Protein 1Z24 (pdb70)

Structure (mmCIF, N/CA/C/O backbone):
data_1Z24
#
_entry.id   1Z24
#
_cell.length_a   115.400
_cell.length_b   115.400
_cell.length_c   71.500
_cell.angle_alpha   90.00
_cell.angle_beta   90.00
_cell.angle_gamma   90.00
#
_symmetry.space_group_name_H-M   'P 43 21 2'
#
loop_
_entity.id
_entity.type
_entity.pdbx_description
1 polymer 'Insecticyanin A form'
2 non-polymer 'BILIVERDIN IX GAMMA CHROMOPHORE'
#
loop_
_atom_site.group_PDB
_atom_site.id
_atom_site.type_symbol
_atom_site.label_atom_id
_atom_site.label_alt_id
_atom_site.label_comp_id
_atom_site.label_asym_id
_atom_site.label_entity_id
_atom_site.label_seq_id
_atom_site.pdbx_PDB_ins_code
_atom_site.Cartn_x
_atom_site.Cartn_y
_atom_site.Cartn_z
_atom_site.occupancy
_atom_site.B_iso_or_equiv
_atom_site.auth_seq_id
_atom_site.auth_comp_id
_atom_site.auth_asym_id
_atom_site.auth_atom_id
_atom_site.pdbx_PDB_model_num
ATOM 1 N N . GLY A 1 1 ? 11.486 28.111 63.087 1.00 100.00 1 GLY A N 1
ATOM 2 C CA . GLY A 1 1 ? 11.866 28.788 64.322 1.00 44.30 1 GLY A CA 1
ATOM 3 C C . GLY A 1 1 ? 13.237 29.427 64.157 1.00 29.43 1 GLY A C 1
ATOM 4 O O . GLY A 1 1 ? 14.027 29.027 63.275 1.00 50.76 1 GLY A O 1
ATOM 5 N N . ASP A 1 2 ? 13.515 30.423 64.988 1.00 33.90 2 ASP A N 1
ATOM 6 C CA . ASP A 1 2 ? 14.800 31.074 64.893 1.00 32.50 2 ASP A CA 1
ATOM 7 C C . ASP A 1 2 ? 15.821 30.123 65.391 1.00 28.84 2 ASP A C 1
ATOM 8 O O . ASP A 1 2 ? 15.477 29.222 66.117 1.00 26.76 2 ASP A O 1
ATOM 13 N N . ILE A 1 3 ? 17.062 30.346 65.009 1.00 28.34 3 ILE A N 1
ATOM 14 C CA . ILE A 1 3 ? 18.156 29.493 65.448 1.00 30.09 3 ILE A CA 1
ATOM 15 C C . ILE A 1 3 ? 18.694 29.872 66.847 1.00 20.84 3 ILE A C 1
ATOM 16 O O . ILE A 1 3 ? 19.114 30.996 67.107 1.00 31.69 3 ILE A O 1
ATOM 21 N N . PHE A 1 4 ? 18.687 28.920 67.770 1.00 27.43 4 PHE A N 1
ATOM 22 C CA . PHE A 1 4 ? 19.188 29.157 69.116 1.00 23.07 4 PHE A CA 1
ATOM 23 C C . PHE A 1 4 ? 20.346 28.250 69.400 1.00 31.78 4 PHE A C 1
ATOM 24 O O . PHE A 1 4 ? 20.463 27.151 68.888 1.00 31.12 4 PHE A O 1
ATOM 32 N N . TYR A 1 5 ? 21.208 28.708 70.219 1.00 25.13 5 TYR A N 1
ATOM 33 C CA . TYR A 1 5 ? 22.347 27.922 70.610 1.00 25.30 5 TYR A CA 1
ATOM 34 C C . TYR A 1 5 ? 22.449 28.135 72.104 1.00 26.72 5 TYR A C 1
ATOM 35 O O . TYR A 1 5 ? 21.989 29.155 72.617 1.00 24.83 5 TYR A O 1
ATOM 44 N N . PRO A 1 6 ? 23.020 27.209 72.822 1.00 25.42 6 PRO A N 1
ATOM 45 C CA . PRO A 1 6 ? 23.102 27.364 74.253 1.00 22.58 6 PRO A CA 1
ATOM 46 C C . PRO A 1 6 ? 24.056 28.387 74.775 1.00 24.59 6 PRO A C 1
ATOM 47 O O . PRO A 1 6 ? 25.052 28.683 74.155 1.00 27.73 6 PRO A O 1
ATOM 51 N N . GLY A 1 7 ? 23.748 28.928 75.941 1.00 24.14 7 GLY A N 1
ATOM 52 C CA . GLY A 1 7 ? 24.646 29.892 76.548 1.00 28.56 7 GLY A CA 1
ATOM 53 C C . GLY A 1 7 ? 24.449 31.318 76.147 1.00 20.47 7 GLY A C 1
ATOM 54 O O . GLY A 1 7 ? 23.507 31.648 75.436 1.00 26.85 7 GLY A O 1
ATOM 55 N N . TYR A 1 8 ? 25.376 32.146 76.641 1.00 20.56 8 TYR A N 1
ATOM 56 C CA . TYR A 1 8 ? 25.353 33.582 76.374 1.00 30.54 8 TYR A CA 1
ATOM 57 C C . TYR A 1 8 ? 25.860 33.842 74.983 1.00 30.57 8 TYR A C 1
ATOM 58 O O . TYR A 1 8 ? 26.519 32.988 74.421 1.00 23.31 8 TYR A O 1
ATOM 67 N N . CYS A 1 9 ? 25.580 35.021 74.444 1.00 17.65 9 CYS A N 1
ATOM 68 C CA . CYS A 1 9 ? 26.062 35.343 73.109 1.00 19.99 9 CYS A CA 1
ATOM 69 C C . CYS A 1 9 ? 27.547 35.347 73.161 1.00 26.37 9 CYS A C 1
ATOM 70 O O . CYS A 1 9 ? 28.044 35.724 74.192 1.00 29.52 9 CYS A O 1
ATOM 73 N N . PRO A 1 10 ? 28.256 34.956 72.099 1.00 29.05 10 PRO A N 1
ATOM 74 C CA . PRO A 1 10 ? 29.711 34.952 72.118 1.00 28.92 10 PRO A CA 1
ATOM 75 C C . PRO A 1 10 ? 30.301 36.325 71.939 1.00 22.10 10 PRO A C 1
ATOM 76 O O . PRO A 1 10 ? 29.639 37.310 71.541 1.00 27.60 10 PRO A O 1
ATOM 80 N N . ASP A 1 11 ? 31.590 36.386 72.221 1.00 25.49 11 ASP A N 1
ATOM 81 C CA . ASP A 1 11 ? 32.231 37.669 72.056 1.00 20.08 11 ASP A CA 1
ATOM 82 C C . ASP A 1 11 ? 32.303 37.915 70.553 1.00 25.91 11 ASP A C 1
ATOM 83 O O . ASP A 1 11 ? 32.534 37.009 69.758 1.00 29.69 11 ASP A O 1
ATOM 88 N N . VAL A 1 12 ? 32.093 39.135 70.152 1.00 27.99 12 VAL A N 1
ATOM 89 C CA . VAL A 1 12 ? 32.152 39.509 68.748 1.00 30.71 12 VAL A CA 1
ATOM 90 C C . VAL A 1 12 ? 32.450 41.005 68.642 1.00 23.38 12 VAL A C 1
ATOM 91 O O . VAL A 1 12 ? 32.037 41.805 69.463 1.00 26.62 12 VAL A O 1
ATOM 95 N N . LYS A 1 13 ? 33.198 41.402 67.655 1.00 28.43 13 LYS A N 1
ATOM 96 C CA . LYS A 1 13 ? 33.543 42.806 67.461 1.00 24.62 13 LYS A CA 1
ATOM 97 C C . LYS A 1 13 ? 33.185 43.170 66.044 1.00 30.61 13 LYS A C 1
ATOM 98 O O . LYS A 1 13 ? 33.645 42.521 65.133 1.00 29.26 13 LYS A O 1
ATOM 104 N N . PRO A 1 14 ? 32.347 44.171 65.858 1.00 29.79 14 PRO A N 1
ATOM 105 C CA . PRO A 1 14 ? 31.908 44.598 64.560 1.00 21.56 14 PRO A CA 1
ATOM 106 C C . PRO A 1 14 ? 32.988 45.337 63.801 1.00 34.13 14 PRO A C 1
ATOM 107 O O . PRO A 1 14 ? 34.070 45.545 64.308 1.00 24.96 14 PRO A O 1
ATOM 111 N N . VAL A 1 15 ? 32.677 45.711 62.575 1.00 20.82 15 VAL A N 1
ATOM 112 C CA . VAL A 1 15 ? 33.613 46.403 61.734 1.00 26.09 15 VAL A CA 1
ATOM 113 C C . VAL A 1 15 ? 34.162 47.711 62.318 1.00 25.16 15 VAL A C 1
ATOM 114 O O . VAL A 1 15 ? 33.458 48.480 62.974 1.00 28.32 15 VAL A O 1
ATOM 118 N N . ASN A 1 16 ? 35.437 47.957 62.055 1.00 21.51 16 ASN A N 1
ATOM 119 C CA . ASN A 1 16 ? 36.094 49.168 62.513 1.00 22.89 16 ASN A CA 1
ATOM 120 C C . ASN A 1 16 ? 36.007 50.345 61.511 1.00 32.22 16 ASN A C 1
ATOM 121 O O . ASN A 1 16 ? 35.882 50.187 60.276 1.00 29.08 16 ASN A O 1
ATOM 126 N N . ASP A 1 17 ? 36.114 51.554 62.036 1.00 27.93 17 ASP A N 1
ATOM 127 C CA . ASP A 1 17 ? 36.090 52.704 61.152 1.00 15.53 17 ASP A CA 1
ATOM 128 C C . ASP A 1 17 ? 34.851 52.798 60.338 1.00 34.62 17 ASP A C 1
ATOM 129 O O . ASP A 1 17 ? 34.896 53.138 59.174 1.00 25.03 17 ASP A O 1
ATOM 134 N N . PHE A 1 18 ? 33.744 52.499 60.974 1.00 29.69 18 PHE A N 1
ATOM 135 C CA . PHE A 1 18 ? 32.508 52.554 60.271 1.00 25.20 18 PHE A CA 1
ATOM 136 C C . PHE A 1 18 ? 32.186 53.937 59.722 1.00 33.38 18 PHE A C 1
ATOM 137 O O . PHE A 1 18 ? 32.300 54.924 60.440 1.00 33.11 18 PHE A O 1
ATOM 145 N N . ASP A 1 19 ? 31.751 53.970 58.447 1.00 31.96 19 ASP A N 1
ATOM 146 C CA . ASP A 1 19 ? 31.364 55.177 57.732 1.00 27.35 19 ASP A CA 1
ATOM 147 C C . ASP A 1 19 ? 29.870 55.173 57.348 1.00 37.13 19 ASP A C 1
ATOM 148 O O . ASP A 1 19 ? 29.422 54.602 56.331 1.00 30.58 19 ASP A O 1
ATOM 153 N N . LEU A 1 20 ? 29.093 55.842 58.159 1.00 27.39 20 LEU A N 1
ATOM 154 C CA . LEU A 1 20 ? 27.671 55.889 57.873 1.00 30.01 20 LEU A CA 1
ATOM 155 C C . LEU A 1 20 ? 27.270 56.518 56.555 1.00 38.63 20 LEU A C 1
ATOM 156 O O . LEU A 1 20 ? 26.317 56.084 55.904 1.00 30.88 20 LEU A O 1
ATOM 161 N N . SER A 1 21 ? 27.966 57.553 56.141 1.00 28.50 21 SER A N 1
ATOM 162 C CA . SER A 1 21 ? 27.529 58.125 54.910 1.00 28.05 21 SER A CA 1
ATOM 163 C C . SER A 1 21 ? 27.833 57.227 53.765 1.00 30.86 21 SER A C 1
ATOM 164 O O . SER A 1 21 ? 27.131 57.221 52.761 1.00 36.23 21 SER A O 1
ATOM 167 N N . ALA A 1 22 ? 28.903 56.471 53.909 1.00 29.84 22 ALA A N 1
ATOM 168 C CA . ALA A 1 22 ? 29.255 55.585 52.835 1.00 30.67 22 ALA A CA 1
ATOM 169 C C . ALA A 1 22 ? 28.293 54.406 52.867 1.00 31.00 22 ALA A C 1
ATOM 170 O O . ALA A 1 22 ? 27.964 53.775 51.868 1.00 28.59 22 ALA A O 1
ATOM 172 N N . PHE A 1 23 ? 27.806 54.102 54.048 1.00 29.99 23 PHE A N 1
ATOM 173 C CA . PHE A 1 23 ? 26.911 52.982 54.157 1.00 23.77 23 PHE A CA 1
ATOM 174 C C . PHE A 1 23 ? 25.511 53.218 53.668 1.00 31.26 23 PHE A C 1
ATOM 175 O O . PHE A 1 23 ? 24.801 52.292 53.316 1.00 27.25 23 PHE A O 1
ATOM 183 N N . ALA A 1 24 ? 25.128 54.461 53.686 1.00 33.68 24 ALA A N 1
ATOM 184 C CA . ALA A 1 24 ? 23.819 54.836 53.245 1.00 35.35 24 ALA A CA 1
ATOM 185 C C . ALA A 1 24 ? 23.484 54.284 51.850 1.00 26.58 24 ALA A C 1
ATOM 186 O O . ALA A 1 24 ? 24.328 54.084 50.972 1.00 32.57 24 ALA A O 1
ATOM 188 N N . GLY A 1 25 ? 22.213 53.994 51.636 1.00 33.58 25 GLY A N 1
ATOM 189 C CA . GLY A 1 25 ? 21.764 53.452 50.369 1.00 20.62 25 GLY A CA 1
ATOM 190 C C . GLY A 1 25 ? 20.683 52.392 50.519 1.00 26.67 25 GLY A C 1
ATOM 191 O O . GLY A 1 25 ? 20.125 52.179 51.570 1.00 32.40 25 GLY A O 1
ATOM 192 N N . ALA A 1 26 ? 20.374 51.715 49.439 1.00 24.65 26 ALA A N 1
ATOM 193 C CA . ALA A 1 26 ? 19.358 50.679 49.436 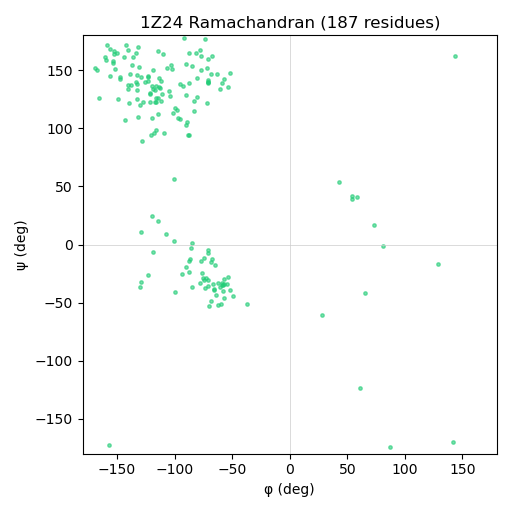1.00 23.76 26 ALA A CA 1
ATOM 194 C C . ALA A 1 26 ? 19.993 49.292 49.471 1.00 33.31 26 ALA A C 1
ATOM 195 O O . ALA A 1 26 ? 20.680 48.806 48.551 1.00 31.05 26 ALA A O 1
ATOM 197 N N . TRP A 1 27 ? 19.767 48.622 50.564 1.00 31.88 27 TRP A N 1
ATOM 198 C CA . TRP A 1 27 ? 20.368 47.304 50.678 1.00 22.30 27 TRP A CA 1
ATOM 199 C C . TRP A 1 27 ? 19.367 46.204 50.466 1.00 30.35 27 TRP A C 1
ATOM 200 O O . TRP A 1 27 ? 18.321 46.198 51.120 1.00 32.71 27 TRP A O 1
ATOM 211 N N . HIS A 1 28 ? 19.705 45.282 49.560 1.00 26.51 28 HIS A N 1
ATOM 212 C CA . HIS A 1 28 ? 18.870 44.146 49.262 1.00 27.48 28 HIS A CA 1
ATOM 213 C C . HIS A 1 28 ? 19.296 42.995 50.141 1.00 32.83 28 HIS A C 1
ATOM 214 O O . HIS A 1 28 ? 20.500 42.744 50.339 1.00 29.77 28 HIS A O 1
ATOM 221 N N . GLU A 1 29 ? 18.308 42.300 50.689 1.00 24.90 29 GLU A N 1
ATOM 222 C CA . GLU A 1 29 ? 18.619 41.171 51.555 1.00 26.66 29 GLU A CA 1
ATOM 223 C C . GLU A 1 29 ? 18.766 39.927 50.686 1.00 25.73 29 GLU A C 1
ATOM 224 O O . GLU A 1 29 ? 17.795 39.318 50.357 1.00 26.35 29 GLU A O 1
ATOM 230 N N . ILE A 1 30 ? 19.976 39.588 50.281 1.00 22.18 30 ILE A N 1
ATOM 231 C CA . ILE A 1 30 ? 20.218 38.458 49.423 1.00 21.32 30 ILE A CA 1
ATOM 232 C C . ILE A 1 30 ? 19.873 37.226 50.165 1.00 29.03 30 ILE A C 1
ATOM 233 O O . ILE A 1 30 ? 19.316 36.275 49.648 1.00 28.59 30 ILE A O 1
ATOM 238 N N . ALA A 1 31 ? 20.212 37.219 51.422 1.00 28.37 31 ALA A N 1
ATOM 239 C CA . ALA A 1 31 ? 19.888 36.027 52.194 1.00 29.39 31 ALA A CA 1
ATOM 240 C C . ALA A 1 31 ? 19.910 36.374 53.644 1.00 36.57 31 ALA A C 1
ATOM 241 O O . ALA A 1 31 ? 20.511 37.396 54.023 1.00 20.45 31 ALA A O 1
ATOM 243 N N . LYS A 1 32 ? 19.279 35.537 54.466 1.00 27.93 32 LYS A N 1
ATOM 244 C CA . LYS A 1 32 ? 19.296 35.809 55.911 1.00 33.28 32 LYS A CA 1
ATOM 245 C C . LYS A 1 32 ? 19.162 34.513 56.684 1.00 33.66 32 LYS A C 1
ATOM 246 O O . LYS A 1 32 ? 18.820 33.523 56.067 1.00 23.01 32 LYS A O 1
ATOM 252 N N . LEU A 1 33 ? 19.432 34.541 58.017 1.00 23.55 33 LEU A N 1
ATOM 253 C CA . LEU A 1 33 ? 19.207 33.385 58.835 1.00 24.39 33 LEU A CA 1
ATOM 254 C C . LEU A 1 33 ? 17.699 33.551 59.186 1.00 31.96 33 LEU A C 1
ATOM 255 O O . LEU A 1 33 ? 17.233 34.720 59.125 1.00 26.55 33 LEU A O 1
ATOM 260 N N . PRO A 1 34 ? 16.949 32.488 59.474 1.00 27.83 34 PRO A N 1
ATOM 261 C CA . PRO A 1 34 ? 15.553 32.663 59.790 1.00 25.67 34 PRO A CA 1
ATOM 262 C C . PRO A 1 34 ? 15.304 33.672 60.915 1.00 30.23 34 PRO A C 1
ATOM 263 O O . PRO A 1 34 ? 16.095 33.736 61.863 1.00 26.47 34 PRO A O 1
ATOM 267 N N . LEU A 1 35 ? 14.313 34.531 60.675 1.00 31.97 35 LEU A N 1
ATOM 268 C CA . LEU A 1 35 ? 13.898 35.616 61.585 1.00 29.55 35 LEU A CA 1
ATOM 269 C C . LEU A 1 35 ? 12.383 35.726 61.505 1.00 33.13 35 LEU A C 1
ATOM 270 O O . LEU A 1 35 ? 11.872 36.109 60.439 1.00 33.47 35 LEU A O 1
ATOM 275 N N . GLU A 1 36 ? 11.734 35.275 62.554 1.00 30.78 36 GLU A N 1
ATOM 276 C CA . GLU A 1 36 ? 10.294 35.282 62.582 1.00 25.59 36 GLU A CA 1
ATOM 277 C C . GLU A 1 36 ? 9.511 36.446 61.957 1.00 35.32 36 GLU A C 1
ATOM 278 O O . GLU A 1 36 ? 8.793 36.205 61.005 1.00 34.19 36 GLU A O 1
ATOM 284 N N . ASN A 1 37 ? 9.842 37.651 62.307 1.00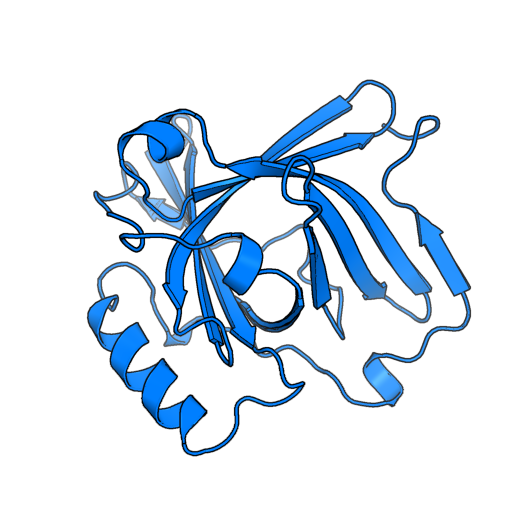 18.93 37 ASN A N 1
ATOM 285 C CA . ASN A 1 37 ? 9.141 38.768 61.763 1.00 23.39 37 ASN A CA 1
ATOM 286 C C . ASN A 1 37 ? 9.319 38.931 60.317 1.00 28.48 37 ASN A C 1
ATOM 287 O O . ASN A 1 37 ? 8.556 39.655 59.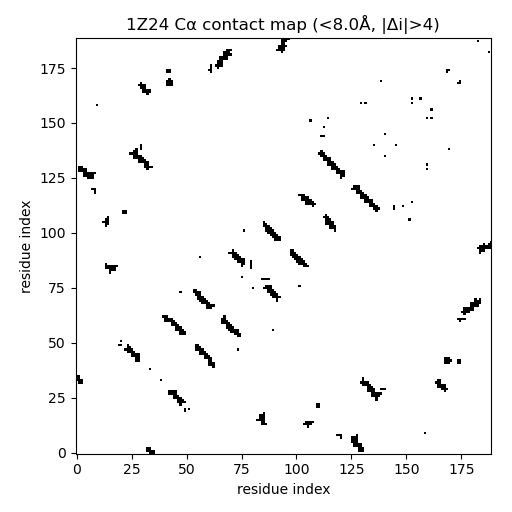740 1.00 28.52 37 ASN A O 1
ATOM 292 N N . GLU A 1 38 ? 10.308 38.331 59.714 1.00 31.67 38 GLU A N 1
ATOM 293 C CA . GLU A 1 38 ? 10.381 38.631 58.299 1.00 26.41 38 GLU A CA 1
ATOM 294 C C . GLU A 1 38 ? 10.472 37.433 57.363 1.00 27.29 38 GLU A C 1
ATOM 295 O O . GLU A 1 38 ? 10.740 37.517 56.145 1.00 27.37 38 GLU A O 1
ATOM 301 N N . ASN A 1 39 ? 10.251 36.311 57.949 1.00 30.60 39 ASN A N 1
ATOM 302 C CA . ASN A 1 39 ?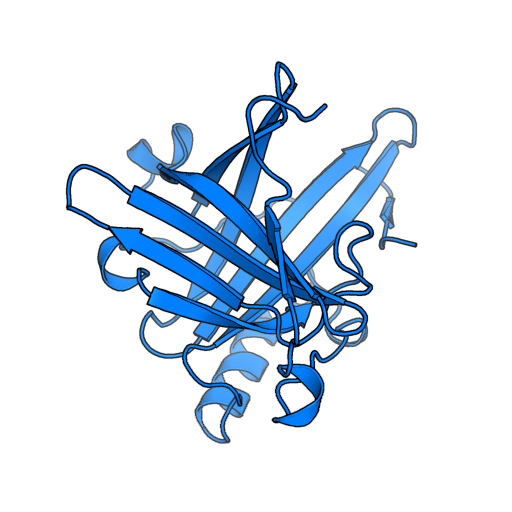 10.310 35.098 57.177 1.00 30.49 39 ASN A CA 1
ATOM 303 C C . ASN A 1 39 ? 9.411 35.051 55.935 1.00 44.62 39 ASN A C 1
ATOM 304 O O . ASN A 1 39 ? 9.845 34.524 54.951 1.00 29.78 39 ASN A O 1
ATOM 309 N N . GLN A 1 40 ? 8.244 35.670 55.977 1.00 30.45 40 GLN A N 1
ATOM 310 C CA . GLN A 1 40 ? 7.337 35.661 54.832 1.00 35.86 40 GLN A CA 1
ATOM 311 C C . GLN A 1 40 ? 7.498 36.734 53.765 1.00 28.20 40 GLN A C 1
ATOM 312 O O . GLN A 1 40 ? 6.920 36.588 52.705 1.00 46.60 40 GLN A O 1
ATOM 318 N N . GLY A 1 41 ? 8.245 37.806 54.034 1.00 27.25 41 GLY A N 1
ATOM 319 C CA . GLY A 1 41 ? 8.435 38.879 53.069 1.00 25.94 41 GLY A CA 1
ATOM 320 C C . GLY A 1 41 ? 9.430 38.540 51.958 1.00 33.90 41 GLY A C 1
ATOM 321 O O . GLY A 1 41 ? 10.374 37.775 52.108 1.00 35.12 41 GLY A O 1
ATOM 322 N N . LYS A 1 42 ? 9.240 39.112 50.808 1.00 28.29 42 LYS A N 1
ATOM 323 C CA . LYS A 1 42 ? 10.163 38.828 49.739 1.00 32.89 42 LYS A CA 1
ATOM 324 C C . LYS A 1 42 ? 10.531 40.146 49.184 1.00 25.22 42 LYS A C 1
ATOM 325 O O . LYS A 1 42 ? 9.874 41.096 49.601 1.00 22.23 42 LYS A O 1
ATOM 331 N N . CYS A 1 43 ? 11.544 40.163 48.311 1.00 30.54 43 CYS A N 1
ATOM 332 C CA . CYS A 1 43 ? 11.976 41.398 47.736 1.00 25.67 43 CYS A CA 1
ATOM 333 C C . CYS A 1 43 ? 12.267 42.353 48.867 1.00 26.80 43 CYS A C 1
ATOM 334 O O . CYS A 1 43 ? 11.932 43.517 48.793 1.00 26.26 43 CYS A O 1
ATOM 337 N N . THR A 1 44 ? 12.864 41.822 49.931 1.00 27.97 44 THR A N 1
ATOM 338 C CA . THR A 1 44 ? 13.207 42.606 51.111 1.00 25.82 44 THR A CA 1
ATOM 339 C C . THR A 1 44 ? 14.372 43.577 50.921 1.00 23.36 44 THR A C 1
ATOM 340 O O . THR A 1 44 ? 15.479 43.178 50.591 1.00 27.23 44 THR A O 1
ATOM 344 N N . ILE A 1 45 ? 14.112 44.864 51.156 1.00 19.80 45 ILE A N 1
ATOM 345 C CA . ILE A 1 45 ? 15.139 45.853 51.002 1.00 27.08 45 ILE A CA 1
ATOM 346 C C . ILE A 1 45 ? 15.095 46.868 52.134 1.00 31.62 45 ILE A C 1
ATOM 347 O O . ILE A 1 45 ? 14.050 47.350 52.562 1.00 31.33 45 ILE A O 1
ATOM 352 N N . ALA A 1 46 ? 16.248 47.207 52.632 1.00 24.68 46 ALA A N 1
ATOM 353 C CA . ALA A 1 46 ? 16.349 48.194 53.693 1.00 25.72 46 ALA A CA 1
ATOM 354 C C . ALA A 1 46 ? 17.031 49.402 53.092 1.00 24.08 46 ALA A C 1
ATOM 355 O O . ALA A 1 46 ? 18.138 49.270 52.548 1.00 31.20 46 ALA A O 1
ATOM 357 N N . GLU A 1 47 ? 16.404 50.581 53.161 1.00 25.96 47 GLU A N 1
ATOM 358 C CA . GLU A 1 47 ? 17.020 51.773 52.601 1.00 21.27 47 GLU A CA 1
ATOM 359 C C . GLU A 1 47 ? 17.308 52.780 53.676 1.00 31.68 47 GLU A C 1
ATOM 360 O O . GLU A 1 47 ? 16.395 53.198 54.386 1.00 33.38 47 GLU A O 1
ATOM 366 N N . TYR A 1 48 ? 18.596 53.156 53.775 1.00 23.62 48 TYR A N 1
ATOM 367 C CA . TYR A 1 48 ? 19.082 54.084 54.754 1.00 20.38 48 TYR A CA 1
ATOM 368 C C . TYR A 1 48 ? 19.479 55.328 54.026 1.00 32.42 48 TYR A C 1
ATOM 369 O O . TYR A 1 48 ? 20.187 55.227 53.046 1.00 38.02 48 TYR A O 1
ATOM 378 N N . LYS A 1 49 ? 18.987 56.460 54.514 1.00 28.99 49 LYS A N 1
ATOM 379 C CA . LYS A 1 49 ? 19.236 57.803 53.990 1.00 32.01 49 LYS A CA 1
ATOM 380 C C . LYS A 1 49 ? 19.990 58.613 55.048 1.00 31.19 49 LYS A C 1
ATOM 381 O O . LYS A 1 49 ? 19.671 58.552 56.233 1.00 49.64 49 LYS A O 1
ATOM 387 N N . TYR A 1 50 ? 21.016 59.368 54.662 1.00 49.38 50 TYR A N 1
ATOM 388 C CA . TYR A 1 50 ? 21.793 60.162 55.616 1.00 37.15 50 TYR A CA 1
ATOM 389 C C . TYR A 1 50 ? 21.862 61.648 55.211 1.00 44.84 50 TYR A C 1
ATOM 390 O O . TYR A 1 50 ? 22.004 61.988 54.038 1.00 76.57 50 TYR A O 1
ATOM 399 N N . ASP A 1 51 ? 21.763 62.522 56.198 1.00 87.93 51 ASP A N 1
ATOM 400 C CA . ASP A 1 51 ? 21.825 63.946 55.971 1.00 68.06 51 ASP A CA 1
ATOM 401 C C . ASP A 1 51 ? 23.211 64.465 56.298 1.00 61.15 51 ASP A C 1
ATOM 402 O O . ASP A 1 51 ? 23.724 65.311 55.595 1.00 79.69 51 ASP A O 1
ATOM 407 N N . GLY A 1 52 ? 23.780 63.954 57.391 1.00 69.40 52 GLY A N 1
ATOM 408 C CA . GLY A 1 52 ? 25.089 64.329 57.918 1.00 56.31 52 GLY A CA 1
ATOM 409 C C . GLY A 1 52 ? 24.828 64.642 59.379 1.00 69.39 52 GLY A C 1
ATOM 410 O O . GLY A 1 52 ? 25.704 64.699 60.244 1.00 100.00 52 GLY A O 1
ATOM 411 N N . LYS A 1 53 ? 23.546 64.825 59.616 1.00 45.58 53 LYS A N 1
ATOM 412 C CA . LYS A 1 53 ? 23.078 65.136 60.926 1.00 91.71 53 LYS A CA 1
ATOM 413 C C . LYS A 1 53 ? 21.976 64.183 61.211 1.00 100.00 53 LYS A C 1
ATOM 414 O O . LYS A 1 53 ? 21.741 63.764 62.347 1.00 100.00 53 LYS A O 1
ATOM 420 N N . LYS A 1 54 ? 21.281 63.839 60.156 1.00 40.95 54 LYS A N 1
ATOM 421 C CA . LYS A 1 54 ? 20.201 62.939 60.416 1.00 74.56 54 LYS A CA 1
ATOM 422 C C . LYS A 1 54 ? 20.093 61.781 59.479 1.00 51.66 54 LYS A C 1
ATOM 423 O O . LYS A 1 54 ? 20.275 61.922 58.266 1.00 44.91 54 LYS A O 1
ATOM 429 N N . ALA A 1 55 ? 19.778 60.641 60.077 1.00 42.86 55 ALA A N 1
ATOM 430 C CA . ALA A 1 55 ? 19.627 59.410 59.337 1.00 30.83 55 ALA A CA 1
ATOM 431 C C . ALA A 1 55 ? 18.257 58.787 59.545 1.00 45.76 55 ALA A C 1
ATOM 432 O O . ALA A 1 55 ? 17.719 58.821 60.631 1.00 35.73 55 ALA A O 1
ATOM 434 N N . SER A 1 56 ? 17.681 58.233 58.487 1.00 32.75 56 SER A N 1
ATOM 435 C CA . SER A 1 56 ? 16.368 57.615 58.584 1.00 29.15 56 SER A CA 1
ATOM 436 C C . SER A 1 56 ? 16.334 56.263 57.903 1.00 40.29 56 SER A C 1
ATOM 437 O O . SER A 1 56 ? 17.218 55.911 57.126 1.00 35.41 56 SER A O 1
ATOM 440 N N . VAL A 1 57 ? 15.320 55.479 58.186 1.00 29.41 57 VAL A N 1
ATOM 441 C CA . VAL A 1 57 ? 15.243 54.169 57.555 1.00 20.02 57 VAL A CA 1
ATOM 442 C C . VAL A 1 57 ? 13.889 53.910 56.913 1.00 26.65 57 VAL A C 1
ATOM 443 O O . VAL A 1 57 ? 12.848 54.312 57.412 1.00 30.26 57 VAL A O 1
ATOM 447 N N . TYR A 1 58 ? 13.915 53.226 55.802 1.00 22.84 58 TYR A N 1
ATOM 448 C CA . TYR A 1 58 ? 12.742 52.858 55.122 1.00 15.02 58 TYR A CA 1
ATOM 449 C C . TYR A 1 58 ? 12.914 51.360 54.819 1.00 28.38 58 TYR A C 1
ATOM 450 O O . TYR A 1 58 ? 13.743 50.953 54.007 1.00 28.85 58 TYR A O 1
ATOM 459 N N . ASN A 1 59 ? 12.135 50.516 55.487 1.00 21.92 59 ASN A N 1
ATOM 460 C CA . ASN A 1 59 ? 12.236 49.102 55.234 1.00 19.29 59 ASN A CA 1
ATOM 461 C C . ASN A 1 59 ? 10.968 48.593 54.562 1.00 23.58 59 ASN A C 1
ATOM 462 O O . ASN A 1 59 ? 9.834 48.977 54.909 1.00 28.56 59 ASN A O 1
ATOM 467 N N . SER A 1 60 ? 11.142 47.690 53.616 1.00 24.17 60 SER A N 1
ATOM 468 C CA . SER A 1 60 ? 10.010 47.141 52.961 1.00 27.50 60 SER A CA 1
ATOM 469 C C . SER A 1 60 ? 10.220 45.768 52.402 1.00 27.07 60 SER A C 1
ATOM 470 O O . SER A 1 60 ? 11.314 45.318 52.106 1.00 24.36 60 SER A O 1
ATOM 473 N N . PHE A 1 61 ? 9.096 45.127 52.229 1.00 25.64 61 PHE A N 1
ATOM 474 C CA . PHE A 1 61 ? 9.023 43.821 51.659 1.00 25.01 61 PHE A CA 1
ATOM 475 C C . PHE A 1 61 ? 7.627 43.615 51.132 1.00 17.88 61 PHE A C 1
ATOM 476 O O . PHE A 1 61 ? 6.720 44.422 51.369 1.00 34.34 61 PHE A O 1
ATOM 484 N N . VAL A 1 62 ? 7.472 42.539 50.433 1.00 25.00 62 VAL A N 1
ATOM 485 C CA . VAL A 1 62 ? 6.204 42.191 49.850 1.00 28.71 62 VAL A CA 1
ATOM 486 C C . VAL A 1 62 ? 5.662 40.824 50.324 1.00 38.80 62 VAL A C 1
ATOM 487 O O . VAL A 1 62 ? 6.339 39.775 50.289 1.00 28.96 62 VAL A O 1
ATOM 491 N N . SER A 1 63 ? 4.399 40.846 50.752 1.00 30.77 63 SER A N 1
ATOM 492 C CA . SER A 1 63 ? 3.687 39.663 51.196 1.00 43.42 63 SER A CA 1
ATOM 493 C C . SER A 1 63 ? 2.368 39.693 50.449 1.00 28.95 63 SER A C 1
ATOM 494 O O . SER A 1 63 ? 1.633 40.671 50.559 1.00 38.47 63 SER A O 1
ATOM 497 N N . ASN A 1 64 ? 2.113 38.655 49.661 1.00 50.71 64 ASN A N 1
ATOM 498 C CA . ASN A 1 64 ? 0.890 38.502 48.885 1.00 74.34 64 ASN A CA 1
ATOM 499 C C . ASN A 1 64 ? 0.384 39.728 48.188 1.00 33.39 64 ASN A C 1
ATOM 500 O O . ASN A 1 64 ? -0.776 40.083 48.351 1.00 45.06 64 ASN A O 1
ATOM 505 N N . GLY A 1 65 ? 1.237 40.357 47.404 1.00 34.56 65 GLY A N 1
ATOM 506 C CA . GLY A 1 65 ? 0.814 41.524 46.667 1.00 34.38 65 GLY A CA 1
ATOM 507 C C . GLY A 1 65 ? 0.788 42.798 47.442 1.00 49.36 65 GLY A C 1
ATOM 508 O O . GLY A 1 65 ? 0.474 43.857 46.915 1.00 42.16 65 GLY A O 1
ATOM 509 N N . VAL A 1 66 ? 1.125 42.696 48.689 1.00 33.20 66 VAL A N 1
ATOM 510 C CA . VAL A 1 66 ? 1.123 43.895 49.480 1.00 27.49 66 VAL A CA 1
ATOM 511 C C . VAL A 1 66 ? 2.503 44.285 49.904 1.00 32.02 66 VAL A C 1
ATOM 512 O O . VAL A 1 66 ? 3.308 43.459 50.378 1.00 34.29 66 VAL A O 1
ATOM 516 N N . LYS A 1 67 ? 2.746 45.559 49.742 1.00 33.38 67 LYS A N 1
ATOM 517 C CA . LYS A 1 67 ? 4.019 46.020 50.119 1.00 35.69 67 LYS A CA 1
ATOM 518 C C . LYS A 1 67 ? 3.951 46.588 51.478 1.00 33.22 67 LYS A C 1
ATOM 519 O O . LYS A 1 67 ? 3.405 47.673 51.654 1.00 33.03 67 LYS A O 1
ATOM 525 N N . GLU A 1 68 ? 4.539 45.870 52.415 1.00 27.16 68 GLU A N 1
ATOM 526 C CA . GLU A 1 68 ? 4.569 46.375 53.770 1.00 24.24 68 GLU A CA 1
ATOM 527 C C . GLU A 1 68 ? 5.870 47.111 54.059 1.00 28.12 68 GLU A C 1
ATOM 528 O O . GLU A 1 68 ? 7.004 46.689 53.684 1.00 39.95 68 GLU A O 1
ATOM 534 N N . TYR A 1 69 ? 5.703 48.244 54.760 1.00 21.35 69 TYR A N 1
ATOM 535 C CA . TYR A 1 69 ? 6.882 48.994 55.063 1.00 25.71 69 TYR A CA 1
ATOM 536 C C . TYR A 1 69 ? 6.905 49.599 56.450 1.00 24.17 69 TYR A C 1
ATOM 537 O O . TYR A 1 69 ? 5.892 49.627 57.156 1.00 28.89 69 TYR A O 1
ATOM 546 N N . MET A 1 70 ? 8.098 50.069 56.829 1.00 21.39 70 MET A N 1
ATOM 547 C CA . MET A 1 70 ? 8.322 50.679 58.131 1.00 26.10 70 MET A CA 1
ATOM 548 C C . MET A 1 70 ? 9.233 51.855 57.959 1.00 38.08 70 MET A C 1
ATOM 549 O O . MET A 1 70 ? 10.226 51.771 57.229 1.00 33.88 70 MET A O 1
ATOM 554 N N . GLU A 1 71 ? 8.904 52.935 58.641 1.00 28.47 71 GLU A N 1
ATOM 555 C CA . GLU A 1 71 ? 9.715 54.133 58.584 1.00 24.87 71 GLU A CA 1
ATOM 556 C C . GLU A 1 71 ? 10.266 54.436 59.959 1.00 32.16 71 GLU A C 1
ATOM 557 O O . GLU A 1 71 ? 9.514 54.370 60.930 1.00 28.16 71 GLU A O 1
ATOM 563 N N . GLY A 1 72 ? 11.571 54.738 60.079 1.00 21.35 72 GLY A N 1
ATOM 564 C CA . GLY A 1 72 ? 12.086 55.019 61.401 1.00 22.39 72 GLY A CA 1
ATOM 565 C C . GLY A 1 72 ? 13.330 55.843 61.339 1.00 35.40 72 GLY A C 1
ATOM 566 O O . GLY A 1 72 ? 13.711 56.299 60.280 1.00 28.43 72 GLY A O 1
ATOM 567 N N . ASP A 1 73 ? 13.943 56.005 62.500 1.00 28.05 73 ASP A N 1
ATOM 568 C CA . ASP A 1 73 ? 15.134 56.754 62.634 1.00 30.32 73 ASP A CA 1
ATOM 56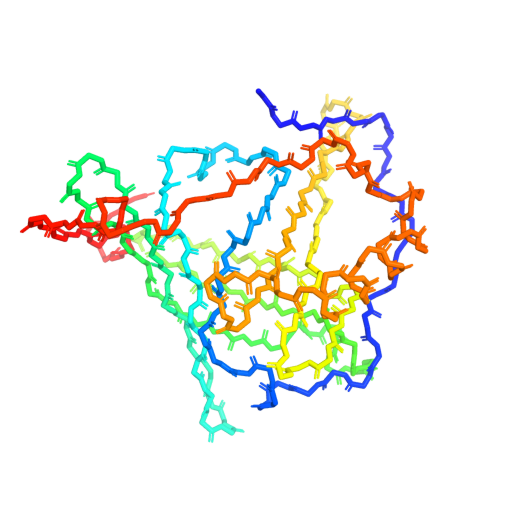9 C C . ASP A 1 73 ? 16.298 55.824 62.756 1.00 18.53 73 ASP A C 1
ATOM 570 O O . ASP A 1 73 ? 16.167 54.684 63.189 1.00 29.64 73 ASP A O 1
ATOM 575 N N . LEU A 1 74 ? 17.430 56.346 62.371 1.00 28.11 74 LEU A N 1
ATOM 576 C CA . LEU A 1 74 ? 18.641 55.571 62.432 1.00 21.19 74 LEU A CA 1
ATOM 577 C C . LEU A 1 74 ? 19.749 56.373 63.070 1.00 32.45 74 LEU A C 1
ATOM 578 O O . LEU A 1 74 ? 19.918 57.548 62.767 1.00 28.36 74 LEU A O 1
ATOM 583 N N . GLU A 1 75 ? 20.532 55.752 63.927 1.00 27.97 75 GLU A N 1
ATOM 584 C CA . GLU A 1 75 ? 21.627 56.460 64.554 1.00 24.28 75 GLU A CA 1
ATOM 585 C C . GLU A 1 75 ? 22.726 55.490 64.946 1.00 27.13 75 GLU A C 1
ATOM 586 O O . GLU A 1 75 ? 22.484 54.283 65.132 1.00 24.18 75 GLU A O 1
ATOM 592 N N . ILE A 1 76 ? 23.932 56.030 65.065 1.00 23.58 76 ILE A N 1
ATOM 593 C CA . ILE A 1 76 ? 25.005 55.182 65.457 1.00 29.55 76 ILE A CA 1
ATOM 594 C C . ILE A 1 76 ? 24.816 54.822 66.918 1.00 24.91 76 ILE A C 1
ATOM 595 O O . ILE A 1 76 ? 24.453 55.654 67.769 1.00 26.54 76 ILE A O 1
ATOM 600 N N . ALA A 1 77 ? 25.090 53.561 67.251 1.00 23.52 77 ALA A N 1
ATOM 601 C CA . ALA A 1 77 ? 24.974 53.124 68.643 1.00 18.86 77 ALA A CA 1
ATOM 602 C C . ALA A 1 77 ? 25.889 53.949 69.566 1.00 20.52 77 ALA A C 1
ATOM 603 O O . ALA A 1 77 ? 27.037 54.297 69.235 1.00 28.05 77 ALA A O 1
ATOM 605 N N . PRO A 1 78 ? 25.343 54.275 70.732 1.00 30.70 78 PRO A N 1
ATOM 606 C CA . PRO A 1 78 ? 26.008 55.063 71.735 1.00 28.00 78 PRO A CA 1
ATOM 607 C C . PRO A 1 78 ? 27.365 54.569 72.032 1.00 29.85 78 PRO A C 1
ATOM 608 O O . PRO A 1 78 ? 28.215 55.385 72.141 1.00 23.54 78 PRO A O 1
ATOM 612 N N . 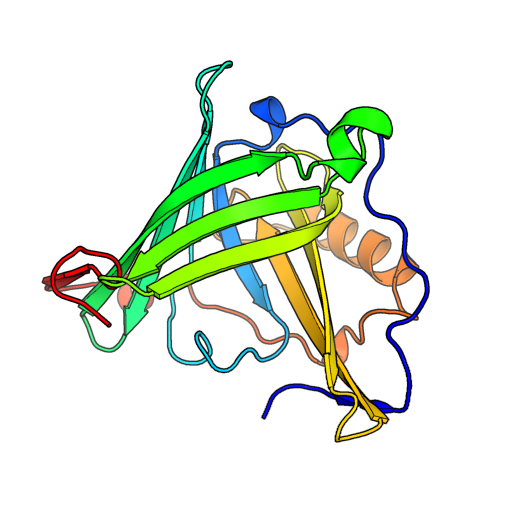ASP A 1 79 ? 27.564 53.270 72.190 1.00 17.79 79 ASP A N 1
ATOM 613 C CA . ASP A 1 79 ? 28.895 52.833 72.465 1.00 18.70 79 ASP A CA 1
ATOM 614 C C . ASP A 1 79 ? 29.816 52.982 71.219 1.00 29.77 79 ASP A C 1
ATOM 615 O O . ASP A 1 79 ? 30.996 53.298 71.341 1.00 26.84 79 ASP A O 1
ATOM 620 N N . ALA A 1 80 ? 29.281 52.762 70.031 1.00 21.72 80 ALA A N 1
ATOM 621 C CA . ALA A 1 80 ? 30.013 52.843 68.755 1.00 26.54 80 ALA A CA 1
ATOM 622 C C . ALA A 1 80 ? 30.411 54.264 68.445 1.00 23.62 80 ALA A C 1
ATOM 623 O O . ALA A 1 80 ? 31.207 54.565 67.570 1.00 26.64 80 ALA A O 1
ATOM 625 N N . LYS A 1 81 ? 29.819 55.190 69.142 1.00 25.26 81 LYS A N 1
ATOM 626 C CA . LYS A 1 81 ? 30.205 56.551 68.863 1.00 26.25 81 LYS A CA 1
ATOM 627 C C . LYS A 1 81 ? 31.663 56.762 69.297 1.00 34.40 81 LYS A C 1
ATOM 628 O O . LYS A 1 81 ? 32.420 57.505 68.698 1.00 31.13 81 LYS A O 1
ATOM 634 N N . TYR A 1 82 ? 32.032 56.082 70.358 1.00 27.71 82 TYR A N 1
ATOM 635 C CA . TYR A 1 82 ? 33.344 56.153 70.920 1.00 25.81 82 TYR A CA 1
ATOM 636 C C . TYR A 1 82 ? 34.336 55.238 70.267 1.00 30.78 82 TYR A C 1
ATOM 637 O O . TYR A 1 82 ? 35.523 55.581 70.134 1.00 28.95 82 TYR A O 1
ATOM 646 N N . THR A 1 83 ? 33.863 54.061 69.883 1.00 30.34 83 THR A N 1
ATOM 647 C CA . THR A 1 83 ? 34.784 53.136 69.269 1.00 30.02 83 THR A CA 1
ATOM 648 C C . THR A 1 83 ? 34.825 53.308 67.758 1.00 23.86 83 THR A C 1
ATOM 649 O O . THR A 1 83 ? 35.760 52.877 67.132 1.00 25.48 83 THR A O 1
ATOM 653 N N . LYS A 1 84 ? 33.820 53.922 67.166 1.00 30.57 84 LYS A N 1
ATOM 654 C CA . LYS A 1 84 ? 33.792 54.094 65.703 1.00 24.33 84 LYS A CA 1
ATOM 655 C C . LYS A 1 84 ? 33.497 52.782 64.979 1.00 24.87 84 LYS A C 1
ATOM 656 O O . LYS A 1 84 ? 33.741 52.673 63.772 1.00 28.32 84 LYS A O 1
ATOM 662 N N . GLN A 1 85 ? 32.979 51.791 65.734 1.00 24.42 85 GLN A N 1
ATOM 663 C CA . GLN A 1 85 ? 32.642 50.474 65.159 1.00 18.39 85 GLN A CA 1
ATOM 664 C C . GLN A 1 85 ? 31.280 50.466 64.451 1.00 29.76 85 GLN A C 1
ATOM 665 O O . GLN A 1 85 ? 30.441 51.380 64.630 1.00 24.41 85 GLN A O 1
ATOM 671 N N . GLY A 1 86 ? 31.009 49.435 63.634 1.00 25.03 86 GLY A N 1
ATOM 672 C CA . GLY A 1 86 ? 29.722 49.415 62.920 1.00 20.40 86 GLY A CA 1
ATOM 673 C C . GLY A 1 86 ? 28.594 48.765 63.676 1.00 22.04 86 GLY A C 1
ATOM 674 O O . GLY A 1 86 ? 28.373 47.524 63.681 1.00 27.68 86 GLY A O 1
ATOM 675 N N . LYS A 1 87 ? 27.901 49.647 64.339 1.00 30.71 87 LYS A N 1
ATOM 676 C CA . LYS A 1 87 ? 26.783 49.278 65.154 1.00 22.08 87 LYS A CA 1
ATOM 677 C C . LYS A 1 87 ? 25.816 50.441 65.123 1.00 28.01 87 LYS A C 1
ATOM 678 O O . LYS A 1 87 ? 26.186 51.592 65.405 1.00 32.16 87 LYS A O 1
ATOM 684 N N . TYR A 1 88 ? 24.569 50.161 64.751 1.00 20.34 88 TYR A N 1
ATOM 685 C CA . TYR A 1 88 ? 23.578 51.210 64.662 1.00 24.93 88 TYR A CA 1
ATOM 686 C C . TYR A 1 88 ? 22.230 50.828 65.249 1.00 30.33 88 TYR A C 1
ATOM 687 O O . TYR A 1 88 ? 21.887 49.662 65.455 1.00 25.52 88 TYR A O 1
ATOM 696 N N . VAL A 1 89 ? 21.451 51.847 65.523 1.00 21.49 89 VAL A N 1
ATOM 697 C CA . VAL A 1 89 ? 20.135 51.646 66.094 1.00 24.98 89 VAL A CA 1
ATOM 698 C C . VAL A 1 89 ? 19.070 52.204 65.178 1.00 26.21 89 VAL A C 1
ATOM 699 O O . VAL A 1 89 ? 19.253 53.298 64.654 1.00 32.41 89 VAL A O 1
ATOM 703 N N . MET A 1 90 ? 17.989 51.414 65.011 1.00 24.16 90 MET A N 1
ATOM 704 C CA . MET A 1 90 ? 16.839 51.742 64.205 1.00 27.57 90 MET A CA 1
ATOM 705 C C . MET A 1 90 ? 15.685 51.816 65.166 1.00 32.69 90 MET A C 1
ATOM 706 O O . MET A 1 90 ? 15.431 50.874 65.900 1.00 25.97 90 MET A O 1
ATOM 711 N N . THR A 1 91 ? 15.025 52.954 65.185 1.00 28.21 91 THR A N 1
ATOM 712 C CA . THR A 1 91 ? 13.944 53.109 66.080 1.00 23.60 91 THR A CA 1
ATOM 713 C C . THR A 1 91 ? 12.708 53.293 65.298 1.00 33.74 91 THR A C 1
ATOM 714 O O . THR A 1 91 ? 12.593 54.163 64.409 1.00 29.93 91 THR A O 1
ATOM 718 N N . PHE A 1 92 ? 11.791 52.435 65.650 1.00 21.44 92 PHE A N 1
ATOM 719 C CA . PHE A 1 92 ? 10.455 52.399 65.036 1.00 27.32 92 PHE A CA 1
ATOM 720 C C . PHE A 1 92 ? 9.346 52.543 66.081 1.00 35.44 92 PHE A C 1
ATOM 721 O O . PHE A 1 92 ? 9.480 52.054 67.188 1.00 36.29 92 PHE A O 1
ATOM 729 N N . LYS A 1 93 ? 8.243 53.200 65.741 1.00 26.77 93 LYS A N 1
ATOM 730 C CA . LYS A 1 93 ? 7.170 53.354 66.703 1.00 26.67 93 LYS A CA 1
ATOM 731 C C . LYS A 1 93 ? 5.877 52.757 66.196 1.00 31.85 93 LYS A C 1
ATOM 732 O O . LYS A 1 93 ? 5.493 53.032 65.067 1.00 23.51 93 LYS A O 1
ATOM 738 N N . PHE A 1 94 ? 5.214 51.931 67.025 1.00 24.66 94 PHE A N 1
ATOM 739 C CA . PHE A 1 94 ? 3.951 51.344 66.653 1.00 24.65 94 PHE A CA 1
ATOM 740 C C . PHE A 1 94 ? 3.071 51.920 67.703 1.00 44.01 94 PHE A C 1
ATOM 741 O O . PHE A 1 94 ? 3.067 51.387 68.821 1.00 31.04 94 PHE A O 1
ATOM 749 N N . GLY A 1 95 ? 2.388 53.015 67.386 1.00 30.30 95 GLY A N 1
ATOM 750 C CA . GLY A 1 95 ? 1.561 53.616 68.439 1.00 27.65 95 GLY A CA 1
ATOM 751 C C . GLY A 1 95 ? 2.496 54.018 69.591 1.00 38.80 95 GLY A C 1
ATOM 752 O O . GLY A 1 95 ? 3.467 54.730 69.374 1.00 41.53 95 GLY A O 1
ATOM 753 N N . GLN A 1 96 ? 2.234 53.509 70.799 1.00 38.33 96 GLN A N 1
ATOM 754 C CA . GLN A 1 96 ? 3.049 53.781 71.988 1.00 30.20 96 GLN A CA 1
ATOM 755 C C . GLN A 1 96 ? 4.210 52.814 72.093 1.00 64.41 96 GLN A C 1
ATOM 756 O O . GLN A 1 96 ? 5.097 53.004 72.902 1.00 42.55 96 GLN A O 1
ATOM 762 N N . ARG A 1 97 ? 4.203 51.750 71.314 1.00 30.24 97 ARG A N 1
ATOM 763 C CA . ARG A 1 97 ? 5.295 50.832 71.411 1.00 24.35 97 ARG A CA 1
ATOM 764 C C . ARG A 1 97 ? 6.474 51.360 70.617 1.00 38.45 97 ARG A C 1
ATOM 765 O O . ARG A 1 97 ? 6.354 51.708 69.433 1.00 29.02 97 ARG A O 1
ATOM 773 N N . VAL A 1 98 ? 7.613 51.433 71.305 1.00 26.69 98 VAL A N 1
ATOM 774 C CA . VAL A 1 98 ? 8.843 51.914 70.693 1.00 33.02 98 VAL A CA 1
ATOM 775 C C . VAL A 1 98 ? 9.862 50.782 70.628 1.00 31.80 98 VAL A C 1
ATOM 776 O O . VAL A 1 98 ? 10.182 50.142 71.633 1.00 45.37 98 VAL A O 1
ATOM 780 N N . VAL A 1 99 ? 10.372 50.537 69.431 1.00 32.24 99 VAL A N 1
ATOM 781 C CA . VAL A 1 99 ? 11.359 49.501 69.211 1.00 22.83 99 VAL A CA 1
ATOM 782 C C . VAL A 1 99 ? 12.729 50.096 68.807 1.00 25.01 99 VAL A C 1
ATOM 783 O O . VAL A 1 99 ? 12.815 51.021 67.989 1.00 30.00 99 VAL A O 1
ATOM 787 N N . ASN A 1 100 ? 13.790 49.559 69.416 1.00 28.98 100 ASN A N 1
ATOM 788 C CA . ASN A 1 100 ? 15.171 49.945 69.156 1.00 25.50 100 ASN A CA 1
ATOM 789 C C . ASN A 1 100 ? 15.981 48.743 68.668 1.00 25.30 100 ASN A C 1
ATOM 790 O O . ASN A 1 100 ? 16.494 47.958 69.446 1.00 34.11 100 ASN A O 1
ATOM 795 N N . LEU A 1 101 ? 16.071 48.597 67.354 1.00 20.71 101 LEU A N 1
ATOM 796 C CA . LEU A 1 101 ? 16.811 47.493 66.756 1.00 28.32 101 LEU A CA 1
ATOM 797 C C . LEU A 1 101 ? 18.272 47.842 66.569 1.00 29.84 101 LEU A C 1
ATOM 798 O O . LEU A 1 101 ? 18.639 48.962 66.140 1.00 35.01 101 LEU A O 1
ATOM 803 N N . VAL A 1 102 ? 19.106 46.841 66.869 1.00 23.50 102 VAL A N 1
ATOM 804 C CA . VAL A 1 102 ? 20.502 47.052 66.777 1.00 28.95 102 VAL A CA 1
ATOM 805 C C . VAL A 1 102 ? 21.306 46.058 65.974 1.00 20.05 102 VAL A C 1
ATOM 806 O O . VAL A 1 102 ? 21.841 45.117 66.549 1.00 24.48 102 VAL A O 1
ATOM 810 N N . PRO A 1 103 ? 21.454 46.285 64.681 1.00 32.57 103 PRO A N 1
ATOM 811 C CA . PRO A 1 103 ? 22.261 45.367 63.910 1.00 27.05 103 PRO A CA 1
ATOM 812 C C . PRO A 1 103 ? 23.759 45.666 64.063 1.00 23.58 103 PRO A C 1
ATOM 813 O O . PRO A 1 103 ? 24.204 46.800 64.170 1.00 25.62 103 PRO A O 1
ATOM 817 N N . TRP A 1 104 ? 24.542 44.637 64.086 1.00 21.50 104 TRP A N 1
ATOM 818 C CA . TRP A 1 104 ? 25.957 44.801 64.185 1.00 17.59 104 TRP A CA 1
ATOM 819 C C . TRP A 1 104 ? 26.513 44.514 62.784 1.00 32.18 104 TRP A C 1
ATOM 820 O O . TRP A 1 104 ? 26.168 43.517 62.170 1.00 27.66 104 TRP A O 1
ATOM 831 N N . VAL A 1 105 ? 27.380 45.372 62.275 1.00 25.11 105 VAL A N 1
ATOM 832 C CA . VAL A 1 105 ? 27.973 45.172 60.960 1.00 29.01 105 VAL A CA 1
ATOM 833 C C . VAL A 1 105 ? 29.311 44.495 61.141 1.00 24.26 105 VAL A C 1
ATOM 834 O O . VAL A 1 105 ? 30.282 45.097 61.627 1.00 29.25 105 VAL A O 1
ATOM 838 N N . LEU A 1 106 ? 29.355 43.221 60.762 1.00 15.81 106 LEU A N 1
ATOM 839 C CA . LEU A 1 106 ? 30.597 42.473 60.889 1.00 24.65 106 LEU A CA 1
ATOM 840 C C . LEU A 1 106 ? 31.633 42.877 59.845 1.00 40.37 106 LEU A C 1
ATOM 841 O O . LEU A 1 106 ? 32.834 42.917 60.094 1.00 25.32 106 LEU A O 1
ATOM 846 N N . ALA A 1 107 ? 31.162 43.155 58.649 1.00 24.36 107 ALA A N 1
ATOM 847 C CA . ALA A 1 107 ? 32.042 43.552 57.545 1.00 18.91 107 ALA A CA 1
ATOM 848 C C . ALA A 1 107 ? 31.276 44.128 56.346 1.00 24.37 107 ALA A C 1
ATOM 849 O O . ALA A 1 107 ? 30.138 43.775 56.067 1.00 26.47 107 ALA A O 1
ATOM 851 N N . THR A 1 108 ? 31.932 45.028 55.633 1.00 28.19 108 THR A N 1
ATOM 852 C CA . THR A 1 108 ? 31.351 45.635 54.472 1.00 22.27 108 THR A CA 1
ATOM 853 C C . THR A 1 108 ? 32.384 46.419 53.674 1.00 31.82 108 THR A C 1
ATOM 854 O O . THR A 1 108 ? 33.371 46.963 54.204 1.00 29.96 108 THR A O 1
ATOM 858 N N . ASP A 1 109 ? 32.128 46.497 52.380 1.00 24.08 109 ASP A N 1
ATOM 859 C CA . ASP A 1 109 ? 32.994 47.284 51.493 1.00 35.27 109 ASP A CA 1
ATOM 860 C C . ASP A 1 109 ? 32.256 48.562 51.084 1.00 35.38 109 ASP A C 1
ATOM 861 O O . ASP A 1 109 ? 32.686 49.290 50.224 1.00 31.41 109 ASP A O 1
ATOM 866 N N . TYR A 1 110 ? 31.105 48.808 51.721 1.00 25.05 110 TYR A N 1
ATOM 867 C CA . TYR A 1 110 ? 30.236 49.966 51.517 1.00 26.60 110 TYR A CA 1
ATOM 868 C C . TYR A 1 110 ? 29.553 50.102 50.148 1.00 33.82 110 TYR A C 1
ATOM 869 O O . TYR A 1 110 ? 28.382 50.465 50.080 1.00 35.16 110 TYR A O 1
ATOM 878 N N . LYS A 1 111 ? 30.267 49.822 49.058 1.00 40.21 111 LYS A N 1
ATOM 879 C CA . LYS A 1 111 ? 29.678 49.937 47.727 1.00 30.87 111 LYS A CA 1
ATOM 880 C C . LYS A 1 111 ? 28.968 48.692 47.275 1.00 26.66 111 LYS A C 1
ATOM 881 O O . LYS A 1 111 ? 28.123 48.783 46.407 1.00 32.52 111 LYS A O 1
ATOM 887 N N . ASN A 1 112 ? 29.297 47.516 47.798 1.00 24.33 112 ASN A N 1
ATOM 888 C CA . ASN A 1 112 ? 28.579 46.355 47.263 1.00 22.36 112 ASN A CA 1
ATOM 889 C C . ASN A 1 112 ? 27.943 45.376 48.240 1.00 33.88 112 ASN A C 1
ATOM 890 O O . ASN A 1 112 ? 26.906 44.806 47.936 1.00 27.49 112 ASN A O 1
ATOM 895 N N . TYR A 1 113 ? 28.583 45.119 49.375 1.00 27.12 113 TYR A N 1
ATOM 896 C CA . TYR A 1 113 ? 28.011 44.156 50.302 1.00 30.80 113 TYR A CA 1
ATOM 897 C C . TYR A 1 113 ? 28.243 44.559 51.744 1.00 27.68 113 TYR A C 1
ATOM 898 O O . TYR A 1 113 ? 29.136 45.368 52.085 1.00 26.79 113 TYR A O 1
ATOM 907 N N . ALA A 1 114 ? 27.425 43.942 52.575 1.00 26.03 114 ALA A N 1
ATOM 908 C CA . ALA A 1 114 ? 27.495 44.105 54.007 1.00 26.46 114 ALA A CA 1
ATOM 909 C C . ALA A 1 114 ? 27.077 42.805 54.653 1.00 25.25 114 ALA A C 1
ATOM 910 O O . ALA A 1 114 ? 26.185 42.127 54.151 1.00 24.56 114 ALA A O 1
ATOM 912 N N . ILE A 1 115 ? 27.722 42.460 55.773 1.00 27.80 115 ILE A N 1
ATOM 913 C CA . ILE A 1 115 ? 27.390 41.271 56.560 1.00 20.37 115 ILE A CA 1
ATOM 914 C C . ILE A 1 115 ? 26.997 41.800 57.938 1.00 21.27 115 ILE A C 1
ATOM 915 O O . ILE A 1 115 ? 27.848 42.310 58.699 1.00 27.83 115 ILE A O 1
ATOM 920 N N . ASN A 1 116 ? 25.685 41.708 58.228 1.00 19.59 116 ASN A N 1
ATOM 921 C CA . ASN A 1 116 ? 25.069 42.176 59.483 1.00 19.76 116 ASN A CA 1
ATOM 922 C C . ASN A 1 116 ? 24.684 41.027 60.387 1.00 30.13 116 ASN A C 1
ATOM 923 O O . ASN A 1 116 ? 24.405 39.930 59.914 1.00 22.08 116 ASN A O 1
ATOM 928 N N . TYR A 1 117 ? 24.669 41.282 61.684 1.00 22.58 117 TYR A N 1
ATOM 929 C CA . TYR A 1 117 ? 24.345 40.215 62.610 1.00 24.71 117 TYR A CA 1
ATOM 930 C C . TYR A 1 117 ? 23.810 40.703 63.936 1.00 26.97 117 TYR A C 1
ATOM 931 O O . TYR A 1 117 ? 23.879 41.853 64.209 1.00 21.05 117 TYR A O 1
ATOM 940 N N . ASN A 1 118 ? 23.264 39.819 64.748 1.00 27.07 118 ASN A N 1
ATOM 941 C CA . ASN A 1 118 ? 22.760 40.151 66.072 1.00 24.90 118 ASN A CA 1
ATOM 942 C C . ASN A 1 118 ? 22.689 38.856 66.876 1.00 36.27 118 ASN A C 1
ATOM 943 O O . ASN A 1 118 ? 22.688 37.790 66.297 1.00 22.96 118 ASN A O 1
ATOM 948 N N . CYS A 1 119 ? 22.678 38.969 68.183 1.00 27.55 119 CYS A N 1
ATOM 949 C CA . CYS A 1 119 ? 22.634 37.881 69.128 1.00 19.89 119 CYS A CA 1
ATOM 950 C C . CYS A 1 119 ? 21.707 38.345 70.198 1.00 28.44 119 CYS A C 1
ATOM 951 O O . CYS A 1 119 ? 21.901 39.389 70.789 1.00 22.98 119 CYS A O 1
ATOM 954 N N . ASP A 1 120 ? 20.671 37.573 70.403 1.00 28.06 120 ASP A N 1
ATOM 955 C CA . ASP A 1 120 ? 19.630 37.854 71.379 1.00 26.91 120 ASP A CA 1
ATOM 956 C C . ASP A 1 120 ? 19.640 36.806 72.481 1.00 34.26 120 ASP A C 1
ATOM 957 O O . ASP A 1 120 ? 19.329 35.630 72.234 1.00 24.27 120 ASP A O 1
ATOM 962 N N . TYR A 1 121 ? 19.999 37.231 73.693 1.00 26.07 121 TYR A N 1
ATOM 963 C CA . TYR A 1 121 ? 20.068 36.286 74.810 1.00 28.08 121 TYR A CA 1
ATOM 964 C C . TYR A 1 121 ? 18.756 36.150 75.589 1.00 27.05 121 TYR A C 1
ATOM 965 O O . TYR A 1 121 ? 18.194 37.144 75.991 1.00 28.73 121 TYR A O 1
ATOM 974 N N . HIS A 1 122 ? 18.268 34.922 75.796 1.00 22.22 122 HIS A N 1
ATOM 975 C CA . HIS A 1 122 ? 17.043 34.629 76.560 1.00 30.26 122 HIS A CA 1
ATOM 976 C C . HIS A 1 122 ? 17.448 33.960 77.886 1.00 31.83 122 HIS A C 1
ATOM 977 O O . HIS A 1 122 ? 17.683 32.776 77.938 1.00 30.90 122 HIS A O 1
ATOM 984 N N . PRO A 1 123 ? 17.569 34.702 78.958 1.00 32.28 123 PRO A N 1
ATOM 985 C CA . PRO A 1 123 ? 17.976 34.158 80.235 1.00 29.96 123 PRO A CA 1
ATOM 986 C C . PRO A 1 123 ? 17.068 33.072 80.700 1.00 23.26 123 PRO A C 1
ATOM 987 O O . PRO A 1 123 ? 17.524 32.123 81.320 1.00 26.70 123 PRO A O 1
ATOM 991 N N . ASP A 1 124 ? 15.795 33.224 80.382 1.00 31.75 124 ASP A N 1
ATOM 992 C CA . ASP A 1 124 ? 14.868 32.190 80.771 1.00 34.01 124 ASP A CA 1
ATOM 993 C C . ASP A 1 124 ? 15.152 30.900 80.002 1.00 52.93 124 ASP A C 1
ATOM 994 O O . ASP A 1 124 ? 14.628 29.855 80.316 1.00 41.47 124 ASP A O 1
ATOM 999 N N . LYS A 1 125 ? 15.966 30.926 78.974 1.00 42.14 125 LYS A N 1
ATOM 1000 C CA . LYS A 1 125 ? 16.202 29.681 78.287 1.00 28.17 125 LYS A CA 1
ATOM 1001 C C . LYS A 1 125 ? 17.650 29.332 78.359 1.00 24.15 125 LYS A C 1
ATOM 1002 O O . LYS A 1 125 ? 18.000 28.255 77.936 1.00 28.80 125 LYS A O 1
ATOM 1008 N N . LYS A 1 126 ? 18.467 30.255 78.891 1.00 29.28 126 LYS A N 1
ATOM 1009 C CA . LYS A 1 126 ? 19.892 30.054 78.957 1.00 29.77 126 LYS A CA 1
ATOM 1010 C C . LYS A 1 126 ? 20.385 29.723 77.557 1.00 28.92 126 LYS A C 1
ATOM 1011 O O . LYS A 1 126 ? 21.189 28.853 77.354 1.00 25.04 126 LYS A O 1
ATOM 1017 N N . ALA A 1 127 ? 19.883 30.417 76.566 1.00 25.92 127 ALA A N 1
ATOM 1018 C CA . ALA A 1 127 ? 20.307 30.185 75.196 1.00 22.77 127 ALA A CA 1
ATOM 1019 C C . ALA A 1 127 ? 20.126 31.482 74.421 1.00 27.18 127 ALA A C 1
ATOM 1020 O O . ALA A 1 127 ? 19.430 32.415 74.866 1.00 29.09 127 ALA A O 1
ATOM 1022 N N . HIS A 1 128 ? 20.750 31.567 73.255 1.00 25.00 128 HIS A N 1
ATOM 1023 C CA . HIS A 1 128 ? 20.601 32.779 72.480 1.00 27.74 128 HIS A CA 1
ATOM 1024 C C . HIS A 1 128 ? 20.247 32.409 71.077 1.00 27.72 128 HIS A C 1
ATOM 1025 O O . HIS A 1 128 ? 20.573 31.313 70.565 1.00 22.68 128 HIS A O 1
ATOM 1032 N N . SER A 1 129 ? 19.560 33.350 70.452 1.00 29.57 129 SER A N 1
ATOM 1033 C CA . SER A 1 129 ? 19.217 33.139 69.063 1.00 28.06 129 SER A CA 1
ATOM 1034 C C . SER A 1 129 ? 20.198 33.992 68.238 1.00 35.86 129 SER A C 1
ATOM 1035 O O . SER A 1 129 ? 20.683 35.025 68.707 1.00 29.45 129 SER A O 1
ATOM 1038 N N . ILE A 1 130 ? 20.509 33.574 67.020 1.00 24.18 130 ILE A N 1
ATOM 1039 C CA . ILE A 1 130 ? 21.410 34.313 66.165 1.00 37.26 130 ILE A CA 1
ATOM 1040 C C . ILE A 1 130 ? 20.708 34.750 64.879 1.00 22.12 130 ILE A C 1
ATOM 1041 O O . ILE A 1 130 ? 20.001 33.972 64.199 1.00 23.57 130 ILE A O 1
ATOM 1046 N N . HIS A 1 131 ? 20.903 35.998 64.522 1.00 30.38 131 HIS A N 1
ATOM 1047 C CA . HIS A 1 131 ? 20.322 36.479 63.288 1.00 20.68 131 HIS A CA 1
ATOM 1048 C C . HIS A 1 131 ? 21.417 37.027 62.390 1.00 27.46 131 HIS A C 1
ATOM 1049 O O . HIS A 1 131 ? 22.370 37.619 62.885 1.00 24.66 131 HIS A O 1
ATOM 1056 N N . ALA A 1 132 ? 21.304 36.842 61.069 1.00 23.98 132 ALA A N 1
ATOM 1057 C CA . ALA A 1 132 ? 22.325 37.366 60.161 1.00 20.46 132 ALA A CA 1
ATOM 1058 C C . ALA A 1 132 ? 21.741 37.669 58.808 1.00 22.74 132 ALA A C 1
ATOM 1059 O O . ALA A 1 132 ? 20.775 37.008 58.409 1.00 20.41 132 ALA A O 1
ATOM 1061 N N . TRP A 1 133 ? 22.339 38.660 58.104 1.00 20.77 133 TRP A N 1
ATOM 1062 C CA . TRP A 1 133 ? 21.854 39.059 56.785 1.00 35.55 133 TRP A CA 1
ATOM 1063 C C . TRP A 1 133 ? 22.943 39.375 55.795 1.00 30.25 133 TRP A C 1
ATOM 1064 O O . TRP A 1 133 ? 23.899 40.103 56.106 1.00 27.32 133 TRP A O 1
ATOM 1075 N N . ILE A 1 134 ? 22.792 38.845 54.597 1.00 26.53 134 ILE A N 1
ATOM 1076 C CA . ILE A 1 134 ? 23.774 39.140 53.574 1.00 20.24 134 ILE A CA 1
ATOM 1077 C C . ILE A 1 134 ? 23.149 40.249 52.759 1.00 15.27 134 ILE A C 1
ATOM 1078 O O . ILE A 1 134 ? 22.078 40.091 52.145 1.00 28.58 134 ILE A O 1
ATOM 1083 N N . LEU A 1 135 ? 23.769 41.407 52.789 1.00 26.60 135 LEU A N 1
ATOM 1084 C CA . LEU A 1 135 ? 23.188 42.523 52.083 1.00 18.74 135 LEU A CA 1
ATOM 1085 C C . LEU A 1 135 ? 24.016 42.996 50.905 1.00 30.56 135 LEU A C 1
ATOM 1086 O O . LEU A 1 135 ? 25.245 43.035 50.964 1.00 26.34 135 LEU A O 1
ATOM 1091 N N . SER A 1 136 ? 23.320 43.398 49.833 1.00 28.49 136 SER A N 1
ATOM 1092 C CA . SER A 1 136 ? 23.989 43.871 48.640 1.00 34.40 136 SER A CA 1
ATOM 1093 C C . SER A 1 136 ? 23.325 45.078 48.033 1.00 24.35 136 SER A C 1
ATOM 1094 O O . SER A 1 136 ? 22.102 45.220 48.055 1.00 29.88 136 SER A O 1
ATOM 1097 N N . LYS A 1 137 ? 24.143 45.936 47.457 1.00 25.44 137 LYS A N 1
ATOM 1098 C CA . LYS A 1 137 ? 23.600 47.116 46.786 1.00 31.05 137 LYS A CA 1
ATOM 1099 C C . LYS A 1 137 ? 22.930 46.760 45.420 1.00 29.13 137 LYS A C 1
ATOM 1100 O O . LYS A 1 137 ? 22.237 47.555 44.837 1.00 34.74 137 LYS A O 1
ATOM 1106 N N . SER A 1 138 ? 23.123 45.537 44.913 1.00 31.94 138 SER A N 1
ATOM 1107 C CA . SER A 1 138 ? 22.539 45.033 43.670 1.00 32.30 138 SER A CA 1
ATOM 1108 C C . SER A 1 138 ? 21.546 44.003 44.110 1.00 31.22 138 SER A C 1
ATOM 1109 O O . SER A 1 138 ? 21.621 43.592 45.258 1.00 29.26 138 SER A O 1
ATOM 1112 N N . LYS A 1 139 ? 20.640 43.607 43.220 1.00 26.73 139 LYS A N 1
ATOM 1113 C CA . LYS A 1 139 ? 19.613 42.610 43.498 1.00 30.79 139 LYS A CA 1
ATOM 1114 C C . LYS A 1 139 ? 20.240 41.243 43.460 1.00 31.92 139 LYS A C 1
ATOM 1115 O O . LYS A 1 139 ? 19.661 40.246 43.893 1.00 36.40 139 LYS A O 1
ATOM 1121 N N . VAL A 1 140 ? 21.438 41.197 42.917 1.00 26.82 140 VAL A N 1
ATOM 1122 C CA . VAL A 1 140 ? 22.153 39.941 42.871 1.00 38.46 140 VA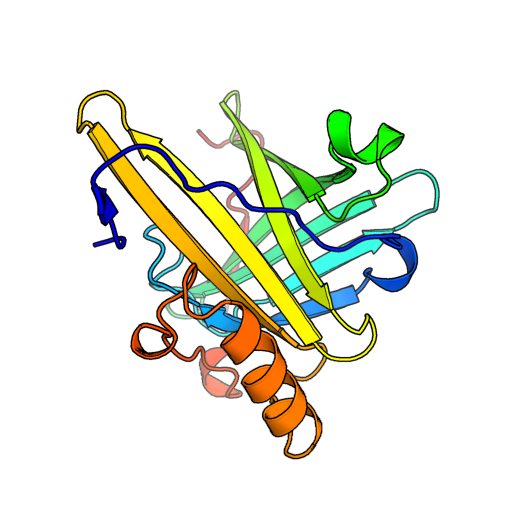L A CA 1
ATOM 1123 C C . VAL A 1 140 ? 23.574 40.154 43.344 1.00 31.17 140 VAL A C 1
ATOM 1124 O O . VAL A 1 140 ? 24.235 41.220 43.165 1.00 58.84 140 VAL A O 1
ATOM 1128 N N . LEU A 1 141 ? 24.057 39.131 43.993 1.00 40.03 141 LEU A N 1
ATOM 1129 C CA . LEU A 1 141 ? 25.399 39.136 44.498 1.00 59.65 141 LEU A CA 1
ATOM 1130 C C . LEU A 1 141 ? 26.143 38.569 43.331 1.00 100.00 141 LEU A C 1
ATOM 1131 O O . LEU A 1 141 ? 26.031 37.360 43.064 1.00 67.02 141 LEU A O 1
ATOM 1136 N N . GLU A 1 142 ? 26.864 39.441 42.622 1.00 64.39 142 GLU A N 1
ATOM 1137 C CA . GLU A 1 142 ? 27.559 38.984 41.443 1.00 100.00 142 GLU A CA 1
ATOM 1138 C C . GLU A 1 142 ? 29.056 38.637 41.364 1.00 100.00 142 GLU A C 1
ATOM 1139 O O . GLU A 1 142 ? 29.978 39.472 41.478 1.00 100.00 142 GLU A O 1
ATOM 1145 N N . GLY A 1 143 ? 29.226 37.346 41.054 1.00 51.35 143 GLY A N 1
ATOM 1146 C CA . GLY A 1 143 ? 30.486 36.658 40.833 1.00 100.00 143 GLY A CA 1
ATOM 1147 C C . GLY A 1 143 ? 31.718 37.173 41.537 1.00 64.60 143 GLY A C 1
ATOM 1148 O O . GLY A 1 143 ? 32.314 36.401 42.303 1.00 47.09 143 GLY A O 1
ATOM 1149 N N . ASN A 1 144 ? 32.143 38.426 41.301 1.00 41.90 144 ASN A N 1
ATOM 1150 C CA . ASN A 1 144 ? 33.328 38.805 42.054 1.00 38.20 144 ASN A CA 1
ATOM 1151 C C . ASN A 1 144 ? 32.995 38.967 43.528 1.00 44.05 144 ASN A C 1
ATOM 1152 O O . ASN A 1 144 ? 33.570 38.384 44.455 1.00 38.18 144 ASN A O 1
ATOM 1157 N N . THR A 1 145 ? 32.002 39.776 43.695 1.00 36.83 145 THR A N 1
ATOM 1158 C CA . THR A 1 145 ? 31.491 40.094 44.972 1.00 40.34 145 THR A CA 1
ATOM 1159 C C . THR A 1 145 ? 31.029 38.859 45.684 1.00 29.76 145 THR A C 1
ATOM 1160 O O . THR A 1 145 ? 31.155 38.787 46.899 1.00 29.81 145 THR A O 1
ATOM 1164 N N . LYS A 1 146 ? 30.518 37.876 44.942 1.00 22.89 146 LYS A N 1
ATOM 1165 C CA . LYS A 1 146 ? 30.053 36.628 45.580 1.00 20.74 146 LYS A CA 1
ATOM 1166 C C . LYS A 1 146 ? 31.236 35.940 46.207 1.00 45.57 146 LYS A C 1
ATOM 1167 O O . LYS A 1 146 ? 31.190 35.457 47.311 1.00 31.51 146 LYS A O 1
ATOM 1173 N N . GLU A 1 147 ? 32.320 35.903 45.488 1.00 27.00 147 GLU A N 1
ATOM 1174 C CA . GLU A 1 147 ? 33.502 35.291 46.023 1.00 31.53 147 GLU A CA 1
ATOM 1175 C C . GLU A 1 147 ? 34.047 36.091 47.225 1.00 25.40 147 GLU A C 1
ATOM 1176 O O . GLU A 1 147 ? 34.569 35.527 48.218 1.00 30.79 147 GLU A O 1
ATOM 1182 N N . VAL A 1 148 ? 33.969 37.390 47.115 1.00 27.39 148 VAL A N 1
ATOM 1183 C CA . VAL A 1 148 ? 34.438 38.203 48.194 1.00 22.71 148 VAL A CA 1
ATOM 1184 C C . VAL A 1 148 ? 33.661 37.881 49.469 1.00 31.31 148 VAL A C 1
ATOM 1185 O O . VAL A 1 148 ? 34.226 37.534 50.513 1.00 28.64 148 VAL A O 1
ATOM 1189 N N . VAL A 1 149 ? 32.356 37.912 49.328 1.00 28.77 149 VAL A N 1
ATOM 1190 C CA . VAL A 1 149 ? 31.469 37.625 50.446 1.00 29.61 149 VAL A CA 1
ATOM 1191 C C . VAL A 1 149 ? 31.731 36.255 51.058 1.00 27.75 149 VAL A C 1
ATOM 1192 O O . VAL A 1 149 ? 31.822 36.062 52.258 1.00 27.02 149 VAL A O 1
ATOM 1196 N N . ASP A 1 150 ? 31.863 35.280 50.212 1.00 29.04 150 ASP A N 1
ATOM 1197 C CA . ASP A 1 150 ? 32.088 33.975 50.740 1.00 23.33 150 ASP A CA 1
ATOM 1198 C C . ASP A 1 150 ? 33.366 33.846 51.519 1.00 40.03 150 ASP A C 1
ATOM 1199 O O . ASP A 1 150 ? 33.455 33.060 52.450 1.00 26.91 150 ASP A O 1
ATOM 1204 N N . ASN A 1 151 ? 34.375 34.569 51.123 1.00 28.45 151 ASN A N 1
ATOM 1205 C CA . ASN A 1 151 ? 35.626 34.435 51.845 1.00 22.05 151 ASN A CA 1
ATOM 1206 C C . ASN A 1 151 ? 35.600 35.181 53.160 1.00 25.73 151 ASN A C 1
ATOM 1207 O O . ASN A 1 151 ? 36.214 34.777 54.142 1.00 27.94 151 ASN A O 1
ATOM 1212 N N . VAL A 1 152 ? 34.880 36.285 53.174 1.00 33.15 152 VAL A N 1
ATOM 1213 C CA . VAL A 1 152 ? 34.777 37.073 54.386 1.00 30.51 152 VAL A CA 1
ATOM 1214 C C . VAL A 1 152 ? 33.962 36.277 55.426 1.00 39.76 152 VAL A C 1
ATOM 1215 O O . VAL A 1 152 ? 34.360 36.124 56.628 1.00 30.00 152 VAL A O 1
ATOM 1219 N N . LEU A 1 153 ? 32.829 35.787 54.939 1.00 24.65 153 LEU A N 1
ATOM 1220 C CA . LEU A 1 153 ? 31.949 34.996 55.769 1.00 38.11 153 LEU A CA 1
ATOM 1221 C C . LEU A 1 153 ? 32.695 33.866 56.429 1.00 31.57 153 LEU A C 1
ATOM 1222 O O . LEU A 1 153 ? 32.507 33.617 57.582 1.00 33.65 153 LEU A O 1
ATOM 1227 N N . LYS A 1 154 ? 33.578 33.293 55.692 1.00 26.68 154 LYS A N 1
ATOM 1228 C CA . LYS A 1 154 ? 34.361 32.236 56.246 1.00 28.59 154 LYS A CA 1
ATOM 1229 C C . LYS A 1 154 ? 35.140 32.654 57.518 1.00 32.80 154 LYS A C 1
ATOM 1230 O O . LYS A 1 154 ? 35.259 31.930 58.496 1.00 29.20 154 LYS A O 1
ATOM 1236 N N . THR A 1 155 ? 35.580 33.890 57.559 1.00 24.78 155 THR A N 1
ATOM 1237 C CA . THR A 1 155 ? 36.282 34.268 58.753 1.00 22.84 155 THR A CA 1
ATOM 1238 C C . THR A 1 155 ? 35.350 34.378 59.932 1.00 37.63 155 THR A C 1
ATOM 1239 O O . THR A 1 155 ? 35.761 34.561 61.048 1.00 31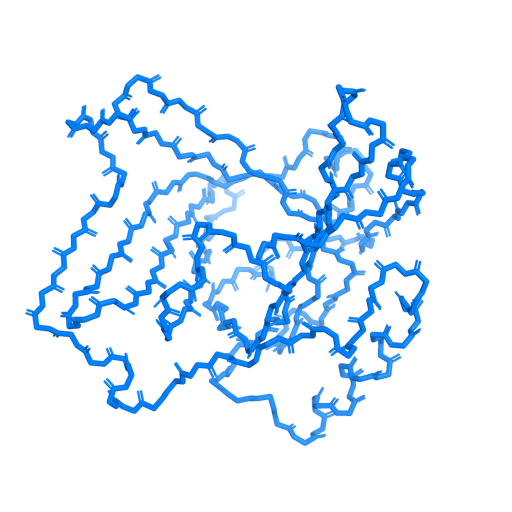.75 155 THR A O 1
ATOM 1243 N N . PHE A 1 156 ? 34.076 34.265 59.691 1.00 25.07 156 PHE A N 1
ATOM 1244 C CA . PHE A 1 156 ? 33.087 34.337 60.792 1.00 24.19 156 PHE A CA 1
ATOM 1245 C C . PHE A 1 156 ? 32.340 33.015 61.018 1.00 24.94 156 PHE A C 1
ATOM 1246 O O . PHE A 1 156 ? 31.247 32.934 61.625 1.00 26.39 156 PHE A O 1
ATOM 1254 N N . SER A 1 157 ? 32.966 31.944 60.518 1.00 24.74 157 SER A N 1
ATOM 1255 C CA . SER A 1 157 ? 32.431 30.616 60.592 1.00 28.79 157 SER A CA 1
ATOM 1256 C C . SER A 1 157 ? 32.067 30.195 62.008 1.00 27.16 157 SER A C 1
ATOM 1257 O O . SER A 1 157 ? 31.165 29.392 62.181 1.00 29.55 157 SER A O 1
ATOM 1260 N N . HIS A 1 158 ? 32.737 30.735 63.011 1.00 27.55 158 HIS A N 1
ATOM 1261 C CA . HIS A 1 158 ? 32.446 30.382 64.411 1.00 28.84 158 HIS A CA 1
ATOM 1262 C C . HIS A 1 158 ? 31.315 31.201 64.978 1.00 34.31 158 HIS A C 1
ATOM 1263 O O . HIS A 1 158 ? 30.972 31.080 66.140 1.00 29.26 158 HIS A O 1
ATOM 1270 N N . LEU A 1 159 ? 30.750 32.066 64.170 1.00 29.44 159 LEU A N 1
ATOM 1271 C CA . LEU A 1 159 ? 29.681 32.869 64.675 1.00 24.53 159 LEU A CA 1
ATOM 1272 C C . LEU A 1 159 ? 28.426 32.695 63.847 1.00 37.51 159 LEU A C 1
ATOM 1273 O O . LEU A 1 159 ? 27.330 32.895 64.346 1.00 24.95 159 LEU A O 1
ATOM 1278 N N . ILE A 1 160 ? 28.607 32.341 62.583 1.00 30.11 160 ILE A N 1
ATOM 1279 C CA . ILE A 1 160 ? 27.500 32.159 61.675 1.00 27.09 160 ILE A CA 1
ATOM 1280 C C . ILE A 1 160 ? 27.602 30.896 60.895 1.00 40.87 160 ILE A C 1
ATOM 1281 O O . ILE A 1 160 ? 28.588 30.661 60.248 1.00 28.96 160 ILE A O 1
ATOM 1286 N N . ASP A 1 161 ? 26.574 30.092 60.955 1.00 24.03 161 ASP A N 1
ATOM 1287 C CA . ASP A 1 161 ? 26.585 28.881 60.213 1.00 23.31 161 ASP A CA 1
ATOM 1288 C C . ASP A 1 161 ? 25.964 29.235 58.845 1.00 27.28 161 ASP A C 1
ATOM 1289 O O . ASP A 1 161 ? 24.735 29.326 58.660 1.00 24.47 161 ASP A O 1
ATOM 1294 N N . ALA A 1 162 ? 26.862 29.353 57.901 1.00 24.52 162 ALA A N 1
ATOM 1295 C CA . ALA A 1 162 ? 26.517 29.709 56.555 1.00 25.60 162 ALA A CA 1
ATOM 1296 C C . ALA A 1 162 ? 25.544 28.825 55.880 1.00 31.65 162 ALA A C 1
ATOM 1297 O O . ALA A 1 162 ? 24.772 29.223 55.019 1.00 37.01 162 ALA A O 1
ATOM 1299 N N . SER A 1 163 ? 25.581 27.604 56.279 1.00 35.30 163 SER A N 1
ATOM 1300 C CA . SER A 1 163 ? 24.683 26.664 55.681 1.00 29.78 163 SER A CA 1
ATOM 1301 C C . SER A 1 163 ? 23.273 26.903 56.119 1.00 31.72 163 SER A C 1
ATOM 1302 O O . SER A 1 163 ? 22.360 26.257 55.659 1.00 34.83 163 SER A O 1
ATOM 1305 N N . LYS A 1 164 ? 23.071 27.815 57.017 1.00 32.76 164 LYS A N 1
ATOM 1306 C CA . LYS A 1 164 ? 21.706 28.015 57.429 1.00 23.47 164 LYS A CA 1
ATOM 1307 C C . LYS A 1 164 ? 21.102 29.227 56.733 1.00 42.33 164 LYS A C 1
ATOM 1308 O O . LYS A 1 164 ? 19.993 29.577 57.017 1.00 28.04 164 LYS A O 1
ATOM 1314 N N . PHE A 1 165 ? 21.812 29.897 55.829 1.00 30.12 165 PHE A N 1
ATOM 1315 C CA . PHE A 1 165 ? 21.230 31.064 55.152 1.00 27.14 165 PHE A CA 1
ATOM 1316 C C . PHE A 1 165 ? 20.089 30.695 54.208 1.00 30.54 165 PHE A C 1
ATOM 1317 O O . PHE A 1 165 ? 20.058 29.651 53.585 1.00 37.61 165 PHE A O 1
ATOM 1325 N N . ILE A 1 166 ? 19.134 31.573 54.110 1.00 31.98 166 ILE A N 1
ATOM 1326 C CA . ILE A 1 166 ? 17.995 31.361 53.252 1.00 25.53 166 ILE A CA 1
ATOM 1327 C C . ILE A 1 166 ? 17.937 32.504 52.265 1.00 40.55 166 ILE A C 1
ATOM 1328 O O . ILE A 1 166 ? 17.855 33.654 52.683 1.00 25.74 166 ILE A O 1
ATOM 1333 N N . SER A 1 167 ? 17.968 32.185 50.962 1.00 31.18 167 SER A N 1
ATOM 1334 C CA . SER A 1 167 ? 17.969 33.188 49.883 1.00 33.72 167 SER A CA 1
ATOM 1335 C C . SER A 1 167 ? 16.668 33.903 49.698 1.00 25.92 167 SER A C 1
ATOM 1336 O O . SER A 1 167 ? 15.629 33.257 49.814 1.00 33.89 167 SER A O 1
ATOM 1339 N N . ASN A 1 168 ? 16.714 35.218 49.456 1.00 24.66 168 ASN A N 1
ATOM 1340 C CA . ASN A 1 168 ? 15.506 36.016 49.246 1.00 16.89 168 ASN A CA 1
ATOM 1341 C C . ASN A 1 168 ? 15.185 36.077 47.727 1.00 33.40 168 ASN A C 1
ATOM 1342 O O . ASN A 1 168 ? 15.911 35.561 46.906 1.00 31.82 168 ASN A O 1
ATOM 1347 N N . ASP A 1 169 ? 14.118 36.696 47.324 1.00 39.15 169 ASP A N 1
ATOM 1348 C CA . ASP A 1 169 ? 13.836 36.707 45.917 1.00 26.59 169 ASP A CA 1
ATOM 1349 C C . ASP A 1 169 ? 13.492 38.078 45.488 1.00 33.28 169 ASP A C 1
ATOM 1350 O O . ASP A 1 169 ? 12.708 38.786 46.123 1.00 30.06 169 ASP A O 1
ATOM 1355 N N . PHE A 1 170 ? 14.128 38.423 44.395 1.00 27.06 170 PHE A N 1
ATOM 1356 C CA . PHE A 1 170 ? 13.973 39.723 43.791 1.00 30.21 170 PHE A CA 1
ATOM 1357 C C . PHE A 1 170 ? 13.426 39.684 42.347 1.00 40.33 170 PHE A C 1
ATOM 1358 O O . PHE A 1 170 ? 13.654 40.601 41.570 1.00 30.44 170 PHE A O 1
ATOM 1366 N N . SER A 1 171 ? 12.707 38.644 41.961 1.00 43.41 171 SER A N 1
ATOM 1367 C CA . SER A 1 171 ? 12.157 38.597 40.618 1.00 36.43 171 SER A CA 1
ATOM 1368 C C . SER A 1 171 ? 11.084 39.674 40.498 1.00 46.98 171 SER A C 1
ATOM 1369 O O . SER A 1 171 ? 10.583 40.210 41.531 1.00 28.90 171 SER A O 1
ATOM 1372 N N . GLU A 1 172 ? 10.747 40.006 39.252 1.00 33.25 172 GLU A N 1
ATOM 1373 C CA . GLU A 1 172 ? 9.762 41.039 39.068 1.00 35.56 172 GLU A CA 1
ATOM 1374 C C . GLU A 1 172 ? 8.467 40.657 39.744 1.00 36.52 172 GLU A C 1
ATOM 1375 O O . GLU A 1 172 ? 7.753 41.470 40.339 1.00 33.77 172 GLU A O 1
ATOM 1381 N N . ALA A 1 173 ? 8.224 39.361 39.682 1.00 29.00 173 ALA A N 1
ATOM 1382 C CA . ALA A 1 173 ? 7.035 38.797 40.277 1.00 31.73 173 ALA A CA 1
ATOM 1383 C C . ALA A 1 173 ? 7.037 39.015 41.761 1.00 36.51 173 ALA A C 1
ATOM 1384 O O . ALA A 1 173 ? 6.079 39.529 42.312 1.00 39.81 173 ALA A O 1
ATOM 1386 N N . ALA A 1 174 ? 8.142 38.626 42.380 1.00 29.89 174 ALA A N 1
ATOM 1387 C CA . ALA A 1 174 ? 8.300 38.749 43.819 1.00 31.53 174 ALA A CA 1
ATOM 1388 C C . ALA A 1 174 ? 8.147 40.154 44.301 1.00 31.52 174 ALA A C 1
ATOM 1389 O O . ALA A 1 174 ? 7.576 40.438 45.347 1.00 29.24 174 ALA A O 1
ATOM 1391 N N . CYS A 1 175 ? 8.690 41.057 43.540 1.00 35.62 175 CYS A N 1
ATOM 1392 C CA . CYS A 1 175 ? 8.604 42.406 44.014 1.00 22.82 175 CYS A CA 1
ATOM 1393 C C . CYS A 1 175 ? 7.356 43.152 43.659 1.00 42.69 175 CYS A C 1
ATOM 1394 O O . CYS A 1 175 ? 7.174 44.309 44.047 1.00 23.20 175 CYS A O 1
ATOM 1397 N N . GLN A 1 176 ? 6.509 42.504 42.907 1.00 33.98 176 GLN A N 1
ATOM 1398 C CA . GLN A 1 176 ? 5.289 43.146 42.475 1.00 35.03 176 GLN A CA 1
ATOM 1399 C C . GLN A 1 176 ? 4.293 43.345 43.583 1.00 33.17 176 GLN A C 1
ATOM 1400 O O . GLN A 1 176 ? 4.105 42.458 44.423 1.00 36.79 176 GLN A O 1
ATOM 1406 N N . TYR A 1 177 ? 3.637 44.494 43.578 1.00 30.60 177 TYR A N 1
ATOM 1407 C CA . TYR A 1 177 ? 2.629 44.716 44.593 1.00 55.98 177 TYR A CA 1
ATOM 1408 C C . TYR A 1 177 ? 1.498 45.574 44.073 1.00 44.13 177 TYR A C 1
ATOM 1409 O O . TYR A 1 177 ? 1.722 46.502 43.319 1.00 39.53 177 TYR A O 1
ATOM 1418 N N . SER A 1 178 ? 0.277 45.265 44.485 1.00 44.13 178 SER A N 1
ATOM 1419 C CA . SER A 1 178 ? -0.868 46.036 44.047 1.00 55.19 178 SER A CA 1
ATOM 1420 C C . SER A 1 178 ? -1.162 47.108 45.067 1.00 45.76 178 SER A C 1
ATOM 1421 O O . SER A 1 178 ? -1.730 48.150 44.759 1.00 41.74 178 SER A O 1
ATOM 1424 N N . THR A 1 179 ? -0.758 46.861 46.305 1.00 61.92 179 THR A N 1
ATOM 1425 C CA . THR A 1 179 ? -1.011 47.849 47.327 1.00 55.69 179 THR A CA 1
ATOM 1426 C C . THR A 1 179 ? 0.038 47.848 48.413 1.00 47.96 179 THR A C 1
ATOM 1427 O O . THR A 1 179 ? 0.793 46.877 48.505 1.00 54.10 179 THR A O 1
ATOM 1431 N N . THR A 1 180 ? 0.035 48.951 49.221 1.00 46.13 180 THR A N 1
ATOM 1432 C CA . THR A 1 180 ? 0.945 49.193 50.342 1.00 36.31 180 THR A CA 1
ATOM 1433 C C . THR A 1 180 ? 0.357 49.246 51.750 1.00 40.77 180 THR A C 1
ATOM 1434 O O . THR A 1 180 ? -0.834 49.332 52.000 1.00 44.16 180 THR A O 1
ATOM 1438 N N . TYR A 1 181 ? 1.220 49.187 52.716 1.00 38.90 181 TYR A N 1
ATOM 1439 C CA . TYR A 1 181 ? 0.719 49.237 54.067 1.00 33.09 181 TYR A CA 1
ATOM 1440 C C . TYR A 1 181 ? 1.850 49.504 54.988 1.00 26.93 181 TYR A C 1
ATOM 1441 O O . TYR A 1 181 ? 2.876 48.805 54.963 1.00 33.10 181 TYR A O 1
ATOM 1450 N N . SER A 1 182 ? 1.634 50.543 55.766 1.00 27.11 182 SER A N 1
ATOM 1451 C CA . SER A 1 182 ? 2.596 50.988 56.742 1.00 26.10 182 SER A CA 1
ATOM 1452 C C . SER A 1 182 ? 2.509 50.217 58.056 1.00 47.49 182 SER A C 1
ATOM 1453 O O . SER A 1 182 ? 1.532 50.308 58.763 1.00 27.16 182 SER A O 1
ATOM 1456 N N . LEU A 1 183 ? 3.531 49.472 58.404 1.00 31.93 183 LEU A N 1
ATOM 1457 C CA . LEU A 1 183 ? 3.489 48.747 59.646 1.00 33.78 183 LEU A CA 1
ATOM 1458 C C . LEU A 1 183 ? 3.683 49.679 60.818 1.00 24.58 183 LEU A C 1
ATOM 1459 O O . LEU A 1 183 ? 3.199 49.417 61.894 1.00 29.96 183 LEU A O 1
ATOM 1464 N N . THR A 1 184 ? 4.443 50.749 60.614 1.00 28.19 184 THR A N 1
ATOM 1465 C CA . THR A 1 184 ? 4.736 51.734 61.658 1.00 25.51 184 THR A CA 1
ATOM 1466 C C . THR A 1 184 ? 3.625 52.753 61.645 1.00 36.50 184 THR A C 1
ATOM 1467 O O . THR A 1 184 ? 2.867 52.819 60.714 1.00 27.37 184 THR A O 1
ATOM 1471 N N . GLY A 1 185 ? 3.499 53.541 62.665 1.00 27.10 185 GLY A N 1
ATOM 1472 C CA . GLY A 1 185 ? 2.446 54.504 62.691 1.00 25.83 185 GLY A CA 1
ATOM 1473 C C . GLY A 1 185 ? 1.845 54.703 64.090 1.00 36.68 185 GLY A C 1
ATOM 1474 O O . GLY A 1 185 ? 1.982 53.904 65.021 1.00 31.81 185 GLY A O 1
ATOM 1475 N N . PRO A 1 186 ? 1.149 55.816 64.219 1.00 39.20 186 PRO A N 1
ATOM 1476 C CA . PRO A 1 186 ? 0.502 56.181 65.450 1.00 35.33 186 PRO A CA 1
ATOM 1477 C C . PRO A 1 186 ? -0.720 55.351 65.748 1.00 49.93 186 PRO A C 1
ATOM 1478 O O . PRO A 1 186 ? -1.068 55.148 66.899 1.00 44.00 186 PRO A O 1
ATOM 1482 N N . ASP A 1 187 ? -1.373 54.875 64.726 1.00 31.03 187 ASP A N 1
ATOM 1483 C CA . ASP A 1 187 ? -2.549 54.079 64.949 1.00 21.98 187 ASP A CA 1
ATOM 1484 C C . ASP A 1 187 ? -2.133 52.594 64.787 1.00 28.69 187 ASP A C 1
ATOM 1485 O O . ASP A 1 187 ? -2.616 51.806 63.991 1.00 33.45 187 ASP A O 1
ATOM 1490 N N . ARG A 1 188 ? -1.151 52.190 65.569 1.00 32.05 188 ARG A N 1
ATOM 1491 C CA . ARG A 1 188 ? -0.615 50.833 65.551 1.00 27.88 188 ARG A CA 1
ATOM 1492 C C . ARG A 1 188 ? -0.295 50.456 66.988 1.00 40.93 188 ARG A C 1
ATOM 1493 O O . ARG A 1 188 ? -0.330 51.311 67.896 1.00 32.99 188 ARG A O 1
ATOM 1501 N N . HIS A 1 189 ? 0.049 49.190 67.194 1.00 29.82 189 HIS A N 1
ATOM 1502 C CA . HIS A 1 189 ? 0.386 48.759 68.523 1.00 35.65 189 HIS A CA 1
ATOM 1503 C C . HIS A 1 189 ? 1.513 47.775 68.566 1.00 31.47 189 HIS A C 1
ATOM 1504 O O . HIS A 1 189 ? 1.916 47.537 69.742 1.00 32.01 189 HIS A O 1
#

Foldseek 3Di:
DFAKDAADADDAFAAAQDDVVLQAAKKFFQKKFDDVVPPQWFRWIKGWDDDPPFIKIWTWTDHPQEIEIFIWGKDADPVCVVRVGAKMWTWFAFAPDIDTDIWGWRDDPSQFWTKIKDWADDVVVNMIGIMITIITNDNDCDDVNVVVVVVSVVVVVVNDPVVRMDGGDDPPVRRHHPYYDYQTDNNGD

B-factor: mean 35.17, std 18.66, range [8.95, 100.0]

CATH classification: 2.40.128.20

Solvent-accessible surface area: 10563 Å² total; per-residue (Å²): 95,36,26,70,79,119,29,164,42,53,140,26,114,3,27,80,119,26,65,18,67,31,0,23,24,42,0,20,5,27,5,8,4,22,29,122,111,20,65,149,2,100,11,17,44,18,69,11,141,83,117,52,205,123,7,37,5,67,29,15,30,11,20,144,28,38,41,41,44,37,102,14,68,7,98,37,5,95,72,1,103,187,68,116,32,0,24,1,23,15,31,1,118,18,23,183,111,78,33,87,71,56,13,64,0,8,13,17,54,38,149,57,15,0,0,4,2,37,31,61,60,56,89,122,108,144,13,11,3,4,10,0,40,12,10,3,62,44,135,84,33,111,60,107,27,101,102,58,2,57,83,36,16,152,88,36,83,140,15,4,53,52,92,93,37,82,92,21,57,27,52,161,70,16,34,122,93,105,70,69,100,26,53,9,20,132,122,67,184

Radius of gyration: 16.36 Å; Cα contacts (8 Å, |Δi|>4): 417; chains: 1; bounding box: 39×38×42 Å

Nearest PDB structures (foldseek):
  1z24-assembly1_A-2  TM=1.005E+00  e=6.212E-38  Manduca sexta
  1bbp-assembly1_D  TM=9.106E-01  e=2.942E-15  Pieris brassicae
  1n0s-assembly2_B  TM=8.749E-01  e=8.159E-16  Pieris brassicae
  1kxo-assembly1_A  TM=8.787E-01  e=6.855E-13  Pieris brassicae
  1lke-assembly1_A  TM=8.762E-01  e=1.109E-12  Pieris brassicae

InterPro domains:
  IPR000566 Lipocalin/cytosolic fatty-acid binding domain [PF00061] (24-156)
  IPR003057 Invertebrate colouration protein [PR01273] (16-32)
  IPR003057 Invertebrate colouration protein [PR01273] (34-46)
  IPR003057 Invertebrate colouration protein [PR01273] (47-59)
  IPR003057 Invertebrate colouration protein [PR01273] (105-119)
  IPR003057 Invertebrate colouration protein [PR01273] (128-141)
  IPR003057 Invertebrate colouration protein [PR01273] (160-172)
  IPR012674 Calycin [G3DSA:2.40.128.20] (1-189)
  IPR012674 Calycin [SSF50814] (4-175)
  IPR022271 Lipocalin, ApoD type [PIRSF036893] (2-180)
  IPR022272 Lipocalin family conserved site [PS00213] (17-30)

Sequence (189 aa):
GDIFYPGYCPDVKPVNDFDLSAFAGAWHEIAKLPLENENQGKCTIAEYKYDGKKASVYNSFVSNGVKEYMEGDLEIAPDAKYTKQGKYVMTFKFGQRVVNLVPWVLATDYKNYAINYNCDYHPDKKAHSIHAWILSKSKVLEGNTKEVVDNVLKTFSHLIDASKFISNDFSEAACQYSTTYSLTGPDRH

Secondary structure (DSSP, 8-state):
--EEEESSPPP----SS--HHHH-EEEEEEEE---GGGTT-EEEEEEEEE-SS-EEEEEEEEETTEEEEEEEEEEE-TTHHHH--SBEEEEEEETTEEEEE--EEEEE-SSSEEEEEEEEEETTTTEEEEEEEEEESSSS--THHHHHHHHHHHTTTTT--GGG-EE----HHHH--SEEEESSBSS--

Organism: Manduca sexta (NCBI:txid7130)